Protein AF-A0A2E2NDR2-F1 (afdb_monomer_lite)

Foldseek 3Di:
DPPDPVVVVVLLVVVLVVQLVVLVVQLVVLVVVLVVVVVVQVVPPHDDPVVVVVSVVVNVVSVVVSVCCNVCVVVVSPVLPPPPPQQAQPVPRHRPPPDPAQADPPPRHGNDCVSSVNPDPPDDPVVVVVVVVNVVSLVVQLVVLLVVLVVLLVVLVVLLVCLVVQCVVDVPPDPPPPPCNVVSVVSNVVSVVSNVVSCCSNPVSNVVSCVSDPDPPDDPPPPPPPPPPPDPPDDPPDDD

Secondary structure (DSSP, 8-state):
-PPPHHHHHHHHHHHHHHHHHHHHHHHHHHHHHHHHHHHHHHHTT---HHHHHHHHHHHHHHHHHHHHHHHHHHHHHHHHS----PPBPTTT--B-TT-SSSB-TTT--B--TTTTT---TT--TTHHHHHHHHHHHHHHHHHHHHHHHHHHHHHHHHHHHHHHHHHHHHHHH-TT-TTSHHHHHHHHHHHHHHHHHHHHHHHHHHHHHHHHS---PPPP---PPPP----PPPP-----

pLDDT: mean 70.3, std 8.57, range [46.62, 95.0]

Structure (mmCIF, N/CA/C/O backbone):
data_AF-A0A2E2NDR2-F1
#
_entry.id   AF-A0A2E2NDR2-F1
#
loop_
_atom_site.group_PDB
_atom_site.id
_atom_site.type_symbol
_atom_site.label_atom_id
_atom_site.label_alt_id
_atom_site.label_comp_id
_atom_site.label_asym_id
_atom_site.label_entity_id
_atom_site.label_seq_id
_atom_site.pdbx_PDB_ins_code
_atom_site.Cartn_x
_atom_site.Cartn_y
_atom_site.Cartn_z
_atom_site.occupancy
_atom_site.B_iso_or_equiv
_atom_site.auth_seq_id
_atom_site.auth_comp_id
_atom_site.auth_asym_id
_atom_site.auth_atom_id
_atom_site.pdbx_PDB_model_num
ATOM 1 N N . MET A 1 1 ? -23.906 1.702 18.045 1.00 50.25 1 MET A N 1
ATOM 2 C CA . MET A 1 1 ? -23.936 0.465 17.235 1.00 50.25 1 MET A CA 1
ATOM 3 C C . MET A 1 1 ? -22.501 0.000 17.043 1.00 50.25 1 MET A C 1
ATOM 5 O O . MET A 1 1 ? -21.729 0.698 16.393 1.00 50.25 1 MET A O 1
ATOM 9 N N . ILE A 1 2 ? -22.102 -1.081 17.712 1.00 50.28 2 ILE A N 1
ATOM 10 C CA . ILE A 1 2 ? -20.739 -1.616 17.608 1.00 50.28 2 ILE A CA 1
ATOM 11 C C . ILE A 1 2 ? -20.662 -2.360 16.266 1.00 50.28 2 ILE A C 1
ATOM 13 O O . ILE A 1 2 ? -21.529 -3.195 16.013 1.00 50.28 2 ILE A O 1
ATOM 17 N N . PRO A 1 3 ? -19.706 -2.040 15.374 1.00 54.91 3 PRO A N 1
ATOM 18 C CA . PRO A 1 3 ? -19.579 -2.744 14.104 1.00 54.91 3 PRO A CA 1
ATOM 19 C C . PRO A 1 3 ? -19.344 -4.234 14.359 1.00 54.91 3 PRO A C 1
ATOM 21 O O . PRO A 1 3 ? -18.525 -4.597 15.208 1.00 54.91 3 PRO A O 1
ATOM 24 N N . ASN A 1 4 ? -20.081 -5.067 13.626 1.00 75.69 4 ASN A N 1
ATOM 25 C CA . ASN A 1 4 ? -20.061 -6.514 13.776 1.00 75.69 4 ASN A CA 1
ATOM 26 C C . ASN A 1 4 ? -18.644 -7.056 13.496 1.00 75.69 4 ASN A C 1
ATOM 28 O O . ASN A 1 4 ? -17.932 -6.531 12.632 1.00 75.69 4 ASN A O 1
ATOM 32 N N . ALA A 1 5 ? -18.202 -8.083 14.226 1.00 68.31 5 ALA A N 1
ATOM 33 C CA . ALA A 1 5 ? -16.840 -8.617 14.092 1.00 68.31 5 ALA A CA 1
ATOM 34 C C . ALA A 1 5 ? -16.562 -9.128 12.663 1.00 68.31 5 ALA A C 1
ATOM 36 O O . ALA A 1 5 ? -15.476 -8.918 12.116 1.00 68.31 5 ALA A O 1
ATOM 37 N N . SER A 1 6 ? -17.587 -9.693 12.019 1.00 73.88 6 SER A N 1
ATOM 38 C CA . SER A 1 6 ? -17.565 -10.136 10.622 1.00 73.88 6 SER A CA 1
ATOM 39 C C . SER A 1 6 ? -17.316 -8.993 9.630 1.00 73.88 6 SER A C 1
ATOM 41 O O . SER A 1 6 ? -16.531 -9.153 8.695 1.00 73.88 6 SER A O 1
ATOM 43 N N . ASP A 1 7 ? -17.893 -7.809 9.856 1.00 71.94 7 ASP A N 1
ATOM 44 C CA . ASP A 1 7 ? -17.669 -6.633 9.007 1.00 71.94 7 ASP A CA 1
ATOM 45 C C . ASP A 1 7 ? -16.234 -6.113 9.117 1.00 71.94 7 ASP A C 1
ATOM 47 O O . ASP A 1 7 ? -15.637 -5.693 8.123 1.00 71.94 7 ASP A O 1
ATOM 51 N N . LEU A 1 8 ? -15.652 -6.149 10.319 1.00 71.62 8 LEU A N 1
ATOM 52 C CA . LEU A 1 8 ? -14.258 -5.760 10.537 1.00 71.62 8 LEU A CA 1
ATOM 53 C C . LEU A 1 8 ? -13.290 -6.743 9.869 1.00 71.62 8 LEU A C 1
ATOM 55 O O . LEU A 1 8 ? -12.351 -6.305 9.198 1.00 71.62 8 LEU A O 1
ATOM 59 N N . ALA A 1 9 ? -13.542 -8.050 9.990 1.00 71.62 9 ALA A N 1
ATOM 60 C CA . ALA A 1 9 ? -12.760 -9.083 9.313 1.00 71.62 9 ALA A CA 1
ATOM 61 C C . ALA A 1 9 ? -12.831 -8.925 7.785 1.00 71.62 9 ALA A C 1
ATOM 63 O O . ALA A 1 9 ? -11.794 -8.877 7.118 1.00 71.62 9 ALA A O 1
ATOM 64 N N . ARG A 1 10 ? -14.038 -8.718 7.240 1.00 75.69 10 ARG A N 1
ATOM 65 C CA . ARG A 1 10 ? -14.254 -8.489 5.805 1.00 75.69 10 ARG A CA 1
ATOM 66 C C . ARG A 1 10 ? -13.505 -7.255 5.308 1.00 75.69 10 ARG A C 1
ATOM 68 O O . ARG A 1 10 ? -12.829 -7.319 4.286 1.00 75.69 10 ARG A O 1
ATOM 75 N N . ARG A 1 11 ? -13.555 -6.142 6.047 1.00 74.44 11 ARG A N 1
ATOM 76 C CA . ARG A 1 11 ? -12.825 -4.906 5.700 1.00 74.44 11 ARG A CA 1
ATOM 77 C C . ARG A 1 11 ? -11.316 -5.100 5.720 1.00 74.44 11 ARG A C 1
ATOM 79 O O . ARG A 1 11 ? -10.640 -4.651 4.798 1.00 74.44 11 ARG A O 1
ATOM 86 N N . ARG A 1 12 ? -10.786 -5.791 6.732 1.00 75.00 12 ARG A N 1
ATOM 87 C CA . ARG A 1 12 ? -9.356 -6.120 6.808 1.00 75.00 12 ARG A CA 1
ATOM 88 C C . ARG A 1 12 ? -8.922 -6.925 5.588 1.00 75.00 12 ARG A C 1
ATOM 90 O O . ARG A 1 12 ? -7.893 -6.619 4.993 1.00 75.00 12 ARG A O 1
ATOM 97 N N . GLN A 1 13 ? -9.722 -7.911 5.201 1.00 75.25 13 GLN A N 1
ATOM 98 C CA . GLN A 1 13 ? -9.438 -8.750 4.047 1.00 75.25 13 GLN A CA 1
ATOM 99 C C . GLN A 1 13 ? -9.488 -7.948 2.743 1.00 75.25 13 GLN A C 1
ATOM 101 O O . GLN A 1 13 ? -8.552 -8.039 1.960 1.00 75.25 13 GLN A O 1
ATOM 106 N N . VAL A 1 14 ? -10.487 -7.078 2.553 1.00 74.56 14 VAL A N 1
ATOM 107 C CA . VAL A 1 14 ? -10.556 -6.169 1.392 1.00 74.56 14 VAL A CA 1
ATOM 108 C C . VAL A 1 14 ? -9.323 -5.268 1.313 1.00 74.56 14 VAL A C 1
ATOM 110 O O . VAL A 1 14 ? -8.720 -5.169 0.249 1.00 74.56 14 VAL A O 1
ATOM 113 N N . ILE A 1 15 ? -8.902 -4.657 2.425 1.00 74.56 15 ILE A N 1
ATOM 114 C CA . ILE A 1 15 ? -7.713 -3.790 2.455 1.00 74.56 15 ILE A CA 1
ATOM 115 C C . ILE A 1 15 ? -6.462 -4.580 2.058 1.00 74.56 15 ILE A C 1
ATOM 117 O O . ILE A 1 15 ? -5.716 -4.137 1.188 1.00 74.56 15 ILE A O 1
ATOM 121 N N . ILE A 1 16 ? -6.249 -5.765 2.640 1.00 73.75 16 ILE A N 1
ATOM 122 C CA . ILE A 1 16 ? -5.106 -6.626 2.301 1.00 73.75 16 ILE A CA 1
ATOM 123 C C . ILE A 1 16 ? -5.127 -6.995 0.814 1.00 73.75 16 ILE A C 1
ATOM 125 O O . ILE A 1 16 ? -4.093 -6.920 0.154 1.00 73.75 16 ILE A O 1
ATOM 129 N N . THR A 1 17 ? -6.289 -7.358 0.270 1.00 70.75 17 THR A N 1
ATOM 130 C CA . THR A 1 17 ? -6.431 -7.720 -1.146 1.00 70.75 17 THR A CA 1
ATOM 131 C C . THR A 1 17 ? -6.141 -6.537 -2.066 1.00 70.75 17 THR A C 1
ATOM 133 O O . THR A 1 17 ? -5.411 -6.696 -3.040 1.00 70.75 17 THR A O 1
ATOM 136 N N . VAL A 1 18 ? -6.637 -5.338 -1.741 1.00 74.19 18 VAL A N 1
ATOM 137 C CA . VAL A 1 18 ? -6.351 -4.112 -2.506 1.00 74.19 18 VAL A CA 1
ATOM 138 C C . VAL A 1 18 ? -4.857 -3.803 -2.490 1.00 74.19 18 VAL A C 1
ATOM 140 O O . VAL A 1 18 ? -4.274 -3.558 -3.541 1.00 74.19 18 VAL A O 1
ATOM 143 N N . PHE A 1 19 ? -4.207 -3.884 -1.329 1.00 72.44 19 PHE A N 1
ATOM 144 C CA . PHE A 1 19 ? -2.762 -3.682 -1.246 1.00 72.44 19 PHE A CA 1
ATOM 145 C C . PHE A 1 19 ? -1.971 -4.733 -2.029 1.00 72.44 19 PHE A C 1
ATOM 147 O O . PHE A 1 19 ? -1.000 -4.381 -2.693 1.00 72.44 19 PHE A O 1
ATOM 154 N N . ARG A 1 20 ? -2.389 -6.004 -2.005 1.00 71.75 20 ARG A N 1
ATOM 155 C CA . ARG A 1 20 ? -1.774 -7.057 -2.827 1.00 71.75 20 ARG A CA 1
ATOM 156 C C . ARG A 1 20 ? -1.921 -6.765 -4.316 1.00 71.75 20 ARG A C 1
ATOM 158 O O . ARG A 1 20 ? -0.940 -6.879 -5.035 1.00 71.75 20 ARG A O 1
ATOM 165 N N . MET A 1 21 ? -3.098 -6.337 -4.770 1.00 69.81 21 MET A N 1
ATOM 166 C CA . MET A 1 21 ? -3.324 -5.953 -6.171 1.00 69.81 21 MET A CA 1
ATOM 167 C C . MET A 1 21 ? -2.429 -4.778 -6.583 1.00 69.81 21 MET A C 1
ATOM 169 O O . MET A 1 21 ? -1.782 -4.835 -7.625 1.00 69.81 21 MET A O 1
ATOM 173 N N . ILE A 1 22 ? -2.326 -3.754 -5.728 1.00 70.25 22 ILE A N 1
ATOM 174 C CA . ILE A 1 22 ? -1.440 -2.602 -5.948 1.00 70.25 22 ILE A CA 1
ATOM 175 C C . ILE A 1 22 ? 0.034 -3.025 -5.961 1.00 70.25 22 ILE A C 1
ATOM 177 O O . ILE A 1 22 ? 0.804 -2.466 -6.729 1.00 70.25 22 ILE A O 1
ATOM 181 N N . ALA A 1 23 ? 0.438 -4.008 -5.154 1.00 68.06 23 ALA A N 1
ATOM 182 C CA . ALA A 1 23 ? 1.805 -4.527 -5.151 1.00 68.06 23 ALA A CA 1
ATOM 183 C C . ALA A 1 23 ? 2.115 -5.385 -6.391 1.00 68.06 23 ALA A C 1
ATOM 185 O O . ALA A 1 23 ? 3.226 -5.333 -6.908 1.00 68.06 23 ALA A O 1
ATOM 186 N N . VAL A 1 24 ? 1.147 -6.173 -6.872 1.00 70.50 24 VAL A N 1
ATOM 187 C CA . VAL A 1 24 ? 1.310 -7.088 -8.016 1.00 70.50 24 VAL A CA 1
ATOM 188 C C . VAL A 1 24 ? 1.334 -6.336 -9.348 1.00 70.50 24 VAL A C 1
ATOM 190 O O . VAL A 1 24 ? 2.081 -6.717 -10.248 1.00 70.50 24 VAL A O 1
ATOM 193 N N . ALA A 1 25 ? 0.561 -5.255 -9.487 1.00 71.50 25 ALA A N 1
ATOM 194 C CA . ALA A 1 25 ? 0.481 -4.497 -10.737 1.00 71.50 25 ALA A CA 1
ATOM 195 C C . ALA A 1 25 ? 1.850 -3.977 -11.249 1.00 71.50 25 ALA A C 1
ATOM 197 O O . ALA A 1 25 ? 2.143 -4.197 -12.423 1.00 71.50 25 ALA A O 1
ATOM 198 N N . PRO A 1 26 ? 2.731 -3.381 -10.417 1.00 66.94 26 PRO A N 1
ATOM 199 C CA . PRO A 1 26 ? 4.085 -2.999 -10.816 1.00 66.94 26 PRO A CA 1
ATOM 200 C C . PRO A 1 26 ? 4.937 -4.166 -11.317 1.00 66.94 26 PRO A C 1
ATOM 202 O O . PRO A 1 26 ? 5.704 -3.988 -12.253 1.00 66.94 26 PRO A O 1
ATOM 205 N N . VAL A 1 27 ? 4.801 -5.356 -10.726 1.00 69.75 27 VAL A N 1
ATOM 206 C CA . VAL A 1 27 ? 5.575 -6.545 -11.125 1.00 69.75 27 VAL A CA 1
ATOM 207 C C . VAL A 1 27 ? 5.110 -7.065 -12.467 1.00 69.75 27 VAL A C 1
ATOM 209 O O . VAL A 1 27 ? 5.936 -7.353 -13.322 1.00 69.75 27 VAL A O 1
ATOM 212 N N . LEU A 1 28 ? 3.794 -7.172 -12.667 1.00 70.62 28 LEU A N 1
ATOM 213 C CA . LEU A 1 28 ? 3.239 -7.579 -13.956 1.00 70.62 28 LEU A CA 1
ATOM 214 C C . LEU A 1 28 ? 3.628 -6.583 -15.046 1.00 70.62 28 LEU A C 1
ATOM 216 O O . LEU A 1 28 ? 4.031 -6.995 -16.130 1.00 70.62 28 LEU A O 1
ATOM 220 N N . LEU A 1 29 ? 3.575 -5.285 -14.736 1.00 72.38 29 LEU A N 1
ATOM 221 C CA . LEU A 1 29 ? 4.039 -4.240 -15.639 1.00 72.38 29 LEU A CA 1
ATOM 222 C C . LEU A 1 29 ? 5.533 -4.404 -15.946 1.00 72.38 29 LEU A C 1
ATOM 224 O O . LEU A 1 29 ? 5.926 -4.346 -17.105 1.00 72.38 29 LEU A O 1
ATOM 228 N N . MET A 1 30 ? 6.361 -4.663 -14.935 1.00 70.31 30 MET A N 1
ATOM 229 C CA . MET A 1 30 ? 7.796 -4.858 -15.115 1.00 70.31 30 MET A CA 1
ATOM 230 C C . MET A 1 30 ? 8.124 -6.104 -15.948 1.00 70.31 30 MET A C 1
ATOM 232 O O . MET A 1 30 ? 8.945 -6.033 -16.857 1.00 70.31 30 MET A O 1
ATOM 236 N N . LEU A 1 31 ? 7.447 -7.226 -15.700 1.00 69.38 31 LEU A N 1
ATOM 237 C CA . LEU A 1 31 ? 7.592 -8.451 -16.490 1.00 69.38 31 LEU A CA 1
ATOM 238 C C . LEU A 1 31 ? 7.171 -8.233 -17.946 1.00 69.38 31 LEU A C 1
ATOM 240 O O . LEU A 1 31 ? 7.867 -8.675 -18.858 1.00 69.38 31 LEU A O 1
ATOM 244 N N . PHE A 1 32 ? 6.062 -7.525 -18.166 1.00 73.12 32 PHE A N 1
ATOM 245 C CA . PHE A 1 32 ? 5.589 -7.174 -19.503 1.00 73.12 32 PHE A CA 1
ATOM 246 C C . PHE A 1 32 ? 6.613 -6.321 -20.261 1.00 73.12 32 PHE A C 1
ATOM 248 O O . PHE A 1 32 ? 6.909 -6.585 -21.425 1.00 73.12 32 PHE A O 1
ATOM 255 N N . ILE A 1 33 ? 7.204 -5.338 -19.584 1.00 68.12 33 ILE A N 1
ATOM 256 C CA . ILE A 1 33 ? 8.254 -4.477 -20.136 1.00 68.12 33 ILE A CA 1
ATOM 257 C C . ILE A 1 33 ? 9.480 -5.284 -20.532 1.00 68.12 33 ILE A C 1
ATOM 259 O O . ILE A 1 33 ? 9.996 -5.129 -21.634 1.00 68.12 33 ILE A O 1
ATOM 263 N N . THR A 1 34 ? 9.923 -6.176 -19.658 1.00 72.12 34 THR A N 1
ATOM 264 C CA . THR A 1 34 ? 11.072 -7.038 -19.924 1.00 72.12 34 THR A CA 1
ATOM 265 C C . THR A 1 34 ? 10.817 -7.944 -21.115 1.00 72.12 34 THR A C 1
ATOM 267 O O . THR A 1 34 ? 11.676 -8.054 -21.982 1.00 72.12 34 THR A O 1
ATOM 270 N N . ALA A 1 35 ? 9.620 -8.525 -21.218 1.00 68.56 35 ALA A N 1
ATOM 271 C CA . ALA A 1 35 ? 9.231 -9.322 -22.376 1.00 68.56 35 ALA A CA 1
ATOM 272 C C . ALA A 1 35 ? 9.234 -8.496 -23.676 1.00 68.56 35 ALA A C 1
ATOM 274 O O . ALA A 1 35 ? 9.721 -8.973 -24.699 1.00 68.56 35 ALA A O 1
ATOM 275 N N . MET A 1 36 ? 8.751 -7.249 -23.632 1.00 72.69 36 MET A N 1
ATOM 276 C CA . MET A 1 36 ? 8.786 -6.314 -24.765 1.00 72.69 36 MET A CA 1
ATOM 277 C C . MET A 1 36 ? 10.216 -5.971 -25.196 1.00 72.69 36 MET A C 1
ATOM 279 O O . MET A 1 36 ? 10.517 -6.049 -26.386 1.00 72.69 36 MET A O 1
ATOM 283 N N . ILE A 1 37 ? 11.098 -5.638 -24.245 1.00 70.38 37 ILE A N 1
ATOM 284 C CA . ILE A 1 37 ? 12.510 -5.336 -24.527 1.00 70.38 37 ILE A CA 1
ATOM 285 C C . ILE A 1 37 ? 13.162 -6.553 -25.176 1.00 70.38 37 ILE A C 1
ATOM 287 O O . ILE A 1 37 ? 13.672 -6.442 -26.284 1.00 70.38 37 ILE A O 1
ATOM 291 N N . VAL A 1 38 ? 13.057 -7.728 -24.549 1.00 68.31 38 VAL A N 1
ATOM 292 C CA . VAL A 1 38 ? 13.625 -8.977 -25.079 1.00 68.31 38 VAL A CA 1
ATOM 293 C C . VAL A 1 38 ? 13.088 -9.285 -26.479 1.00 68.31 38 VAL A C 1
ATOM 295 O O . VAL A 1 38 ? 13.862 -9.640 -27.366 1.00 68.31 38 VAL A O 1
ATOM 298 N N . GLY A 1 39 ? 11.784 -9.104 -26.708 1.00 68.69 39 GLY A N 1
ATOM 299 C CA . GLY A 1 39 ? 11.161 -9.301 -28.016 1.00 68.69 39 GLY A CA 1
ATOM 300 C C . GLY A 1 39 ? 11.732 -8.383 -29.099 1.00 68.69 39 GLY A C 1
ATOM 301 O O . GLY A 1 39 ? 12.048 -8.854 -30.192 1.00 68.69 39 GLY A O 1
ATOM 302 N N . GLN A 1 40 ? 11.926 -7.096 -28.800 1.00 69.00 40 GLN A N 1
ATOM 303 C CA . GLN A 1 40 ? 12.542 -6.157 -29.744 1.00 69.00 40 GLN A CA 1
ATOM 304 C C . GLN A 1 40 ? 14.018 -6.467 -30.000 1.00 69.00 40 GLN A C 1
ATOM 306 O O . GLN A 1 40 ? 14.460 -6.452 -31.148 1.00 69.00 40 GLN A O 1
ATOM 311 N N . SER A 1 41 ? 14.772 -6.820 -28.962 1.00 67.12 41 SER A N 1
ATOM 312 C CA . SER A 1 41 ? 16.187 -7.187 -29.077 1.00 67.12 41 SER A CA 1
ATOM 313 C C . SER A 1 41 ? 16.410 -8.397 -29.980 1.00 67.12 41 SER A C 1
ATOM 315 O O . SER A 1 41 ? 17.388 -8.443 -30.726 1.00 67.12 41 SER A O 1
ATOM 317 N N . LEU A 1 42 ? 15.494 -9.369 -29.932 1.00 68.56 42 LEU A N 1
ATOM 318 C CA . LEU A 1 42 ? 15.520 -10.540 -30.808 1.00 68.56 42 LEU A CA 1
ATOM 319 C C . LEU A 1 42 ? 15.234 -10.171 -32.270 1.00 68.56 42 LEU A C 1
ATOM 321 O O . LEU A 1 42 ? 15.828 -10.762 -33.166 1.00 68.56 42 LEU A O 1
ATOM 325 N N . GLN A 1 43 ? 14.374 -9.180 -32.524 1.00 72.19 43 GLN A N 1
ATOM 326 C CA . GLN A 1 43 ? 14.075 -8.721 -33.885 1.00 72.19 43 GLN A CA 1
ATOM 327 C C . GLN A 1 43 ? 15.234 -7.944 -34.532 1.00 72.19 43 GLN A C 1
ATOM 329 O O . GLN A 1 43 ? 15.350 -7.950 -35.754 1.00 72.19 43 GLN A O 1
ATOM 334 N N . TRP A 1 44 ? 16.075 -7.262 -33.746 1.00 72.38 44 TRP A N 1
ATOM 335 C CA . TRP A 1 44 ? 17.067 -6.297 -34.257 1.00 72.38 44 TRP A CA 1
ATOM 336 C C . TRP A 1 44 ? 18.491 -6.862 -34.399 1.00 72.38 44 TRP A C 1
ATOM 338 O O . TRP A 1 44 ? 19.432 -6.110 -34.629 1.00 72.38 44 TRP A O 1
ATOM 348 N N . GLY A 1 45 ? 18.664 -8.184 -34.306 1.00 73.88 45 GLY A N 1
ATOM 349 C CA . GLY A 1 45 ? 19.969 -8.826 -34.516 1.00 73.88 45 GLY A CA 1
ATOM 350 C C . GLY A 1 45 ? 20.843 -8.940 -33.263 1.00 73.88 45 GLY A C 1
ATOM 351 O O . GLY A 1 45 ? 22.039 -9.191 -33.384 1.00 73.88 45 GLY A O 1
ATOM 352 N N . GLY A 1 46 ? 20.247 -8.830 -32.072 1.00 65.12 46 GLY A N 1
ATOM 353 C CA . GLY A 1 46 ? 20.909 -9.091 -30.794 1.00 65.12 46 GLY A CA 1
ATOM 354 C C . GLY A 1 46 ? 21.258 -7.824 -30.014 1.00 65.12 46 GLY A C 1
ATOM 355 O O . GLY A 1 46 ? 21.719 -6.831 -30.565 1.00 65.12 46 GLY A O 1
ATOM 356 N N . MET A 1 47 ? 21.031 -7.878 -28.700 1.00 68.75 47 MET A N 1
ATOM 357 C CA . MET A 1 47 ? 21.503 -6.865 -27.756 1.00 68.75 47 MET A CA 1
ATOM 358 C C . MET A 1 47 ? 22.963 -7.113 -27.390 1.00 68.75 47 MET A C 1
ATOM 360 O O . MET A 1 47 ? 23.391 -8.251 -27.186 1.00 68.75 47 MET A O 1
ATOM 364 N N . ASP A 1 48 ? 23.689 -6.022 -27.214 1.00 79.56 48 ASP A N 1
ATOM 365 C CA . ASP A 1 48 ? 24.966 -5.978 -26.532 1.00 79.56 48 ASP A CA 1
ATOM 366 C C . ASP A 1 48 ? 24.849 -6.468 -25.076 1.00 79.56 48 ASP A C 1
ATOM 368 O O . ASP A 1 48 ? 23.815 -6.375 -24.408 1.00 79.56 48 ASP A O 1
ATOM 372 N N . LYS A 1 49 ? 25.941 -7.053 -24.573 1.00 71.50 49 LYS A N 1
ATOM 373 C CA . LYS A 1 49 ? 25.993 -7.683 -23.244 1.00 71.50 49 LYS A CA 1
ATOM 374 C C . LYS A 1 49 ? 25.661 -6.695 -22.118 1.00 71.50 49 LYS A C 1
ATOM 376 O O . LYS A 1 49 ? 25.100 -7.096 -21.101 1.00 71.50 49 LYS A O 1
ATOM 381 N N . GLU A 1 50 ? 25.985 -5.419 -22.304 1.00 65.69 50 GLU A N 1
ATOM 382 C CA . GLU A 1 50 ? 25.728 -4.362 -21.324 1.00 65.69 50 GLU A CA 1
ATOM 383 C C . GLU A 1 50 ? 24.231 -4.060 -21.173 1.00 65.69 50 GLU A C 1
ATOM 385 O O . GLU A 1 50 ? 23.742 -3.955 -20.045 1.00 65.69 50 GLU A O 1
ATOM 390 N N . ALA A 1 51 ? 23.471 -4.042 -22.274 1.00 68.00 51 ALA A N 1
ATOM 391 C CA . ALA A 1 51 ? 22.020 -3.868 -22.232 1.00 68.00 51 ALA A CA 1
ATOM 392 C C . ALA A 1 51 ? 21.323 -5.014 -21.476 1.00 68.00 51 ALA A C 1
ATOM 394 O O . ALA A 1 51 ? 20.437 -4.772 -20.652 1.00 68.00 51 ALA A O 1
ATOM 395 N N . TRP A 1 52 ? 21.775 -6.259 -21.667 1.00 68.19 52 TRP A N 1
ATOM 396 C CA . TRP A 1 52 ? 21.268 -7.412 -20.912 1.00 68.19 52 TRP A CA 1
ATOM 397 C C . TRP A 1 52 ? 21.512 -7.299 -19.405 1.00 68.19 52 TRP A C 1
ATOM 399 O O . TRP A 1 52 ? 20.631 -7.636 -18.610 1.00 68.19 52 TRP A O 1
ATOM 409 N N . ILE A 1 53 ? 22.684 -6.802 -19.004 1.00 67.25 53 ILE A N 1
ATOM 410 C CA . ILE A 1 53 ? 23.004 -6.569 -17.591 1.00 67.25 53 ILE A CA 1
ATOM 411 C C . ILE A 1 53 ? 22.081 -5.489 -17.018 1.00 67.25 53 ILE A C 1
ATOM 413 O O . ILE A 1 53 ? 21.513 -5.690 -15.946 1.00 67.25 53 ILE A O 1
ATOM 417 N N . GLY A 1 54 ? 21.859 -4.391 -17.747 1.00 66.88 54 GLY A N 1
ATOM 418 C CA . GLY A 1 54 ? 20.934 -3.330 -17.339 1.00 66.88 54 GLY A CA 1
ATOM 419 C C . GLY A 1 54 ? 19.510 -3.845 -17.113 1.00 66.88 54 GLY A C 1
ATOM 420 O O . GLY A 1 54 ? 18.925 -3.614 -16.052 1.00 66.88 54 GLY A O 1
ATOM 421 N N . VAL A 1 55 ? 18.976 -4.624 -18.059 1.00 69.75 55 VAL A N 1
ATOM 422 C CA . VAL A 1 55 ? 17.649 -5.255 -17.939 1.00 69.75 55 VAL A CA 1
ATOM 423 C C . VAL A 1 55 ? 17.595 -6.198 -16.735 1.00 69.75 55 VAL A C 1
ATOM 425 O O . VAL A 1 55 ? 16.629 -6.167 -15.969 1.00 69.75 55 VAL A O 1
ATOM 428 N N . GLY A 1 56 ? 18.630 -7.015 -16.529 1.00 65.62 56 GLY A N 1
ATOM 429 C CA . GLY A 1 56 ? 18.718 -7.931 -15.392 1.00 65.62 56 GLY A CA 1
ATOM 430 C C . GLY A 1 56 ? 18.719 -7.209 -14.043 1.00 65.62 56 GLY A C 1
ATOM 431 O O . GLY A 1 56 ? 17.960 -7.584 -13.149 1.00 65.62 56 GLY A O 1
ATOM 432 N N . VAL A 1 57 ? 19.511 -6.142 -13.905 1.00 68.25 57 VAL A N 1
ATOM 433 C CA . VAL A 1 57 ? 19.601 -5.345 -12.670 1.00 68.25 57 VAL A CA 1
ATOM 434 C C . VAL A 1 57 ? 18.276 -4.656 -12.365 1.00 68.25 57 VAL A C 1
ATOM 436 O O . VAL A 1 57 ? 17.795 -4.732 -11.233 1.00 68.25 57 VAL A O 1
ATOM 439 N N . VAL A 1 58 ? 17.651 -4.033 -13.369 1.00 71.94 58 VAL A N 1
ATOM 440 C CA . VAL A 1 58 ? 16.358 -3.357 -13.207 1.00 71.94 58 VAL A CA 1
ATOM 441 C C . VAL A 1 58 ? 15.303 -4.359 -12.735 1.00 71.94 58 VAL A C 1
ATOM 443 O O . VAL A 1 58 ? 14.684 -4.134 -11.695 1.00 71.94 58 VAL A O 1
ATOM 446 N N . ASN A 1 59 ? 15.163 -5.507 -13.407 1.00 68.25 59 ASN A N 1
ATOM 447 C CA . ASN A 1 59 ? 14.227 -6.560 -12.990 1.00 68.25 59 ASN A CA 1
ATOM 448 C C . ASN A 1 59 ? 14.525 -7.115 -11.600 1.00 68.25 59 ASN A C 1
ATOM 450 O O . ASN A 1 59 ? 13.607 -7.283 -10.799 1.00 68.25 59 ASN A O 1
ATOM 454 N N . GLY A 1 60 ? 15.797 -7.388 -11.305 1.00 65.94 60 GLY A N 1
ATOM 455 C CA . GLY A 1 60 ? 16.226 -7.904 -10.009 1.00 65.94 60 GLY A CA 1
ATOM 456 C C . GLY A 1 60 ? 15.836 -6.965 -8.872 1.00 65.94 60 GLY A C 1
ATOM 457 O O . GLY A 1 60 ? 15.243 -7.401 -7.884 1.00 65.94 60 GLY A O 1
ATOM 458 N N . LEU A 1 61 ? 16.076 -5.662 -9.034 1.00 70.06 61 LEU A N 1
ATOM 459 C CA . LEU A 1 61 ? 15.683 -4.651 -8.052 1.00 70.06 61 LEU A CA 1
ATOM 460 C C . LEU A 1 61 ? 14.161 -4.572 -7.884 1.00 70.06 61 LEU A C 1
ATOM 462 O O . LEU A 1 61 ? 13.680 -4.540 -6.751 1.00 70.06 61 LEU A O 1
ATOM 466 N N . GLY A 1 62 ? 13.394 -4.600 -8.978 1.00 71.44 62 GLY A N 1
ATOM 467 C CA . GLY A 1 62 ? 11.932 -4.561 -8.902 1.00 71.44 62 GLY A CA 1
ATOM 468 C C . GLY A 1 62 ? 11.317 -5.802 -8.251 1.00 71.44 62 GLY A C 1
ATOM 469 O O . GLY A 1 62 ? 10.443 -5.672 -7.393 1.00 71.44 62 GLY A O 1
ATOM 470 N N . LEU A 1 63 ? 11.819 -7.000 -8.568 1.00 69.50 63 LEU A N 1
ATOM 471 C CA . LEU A 1 63 ? 11.422 -8.258 -7.918 1.00 69.50 63 LEU A CA 1
ATOM 472 C C . LEU A 1 63 ? 11.771 -8.271 -6.430 1.00 69.50 63 LEU A C 1
ATOM 474 O O . LEU A 1 63 ? 10.968 -8.724 -5.609 1.00 69.50 63 LEU A O 1
ATOM 478 N N . THR A 1 64 ? 12.943 -7.751 -6.066 1.00 68.38 64 THR A N 1
ATOM 479 C CA . THR A 1 64 ? 13.376 -7.671 -4.665 1.00 68.38 64 THR A CA 1
ATOM 480 C C . THR A 1 64 ? 12.489 -6.703 -3.884 1.00 68.38 64 THR A C 1
ATOM 482 O O . THR A 1 64 ? 11.964 -7.061 -2.830 1.00 68.38 64 THR A O 1
ATOM 485 N N . ALA A 1 65 ? 12.240 -5.508 -4.429 1.00 72.38 65 ALA A N 1
ATOM 486 C CA . ALA A 1 65 ? 11.344 -4.522 -3.830 1.00 72.38 65 ALA A CA 1
ATOM 487 C C . ALA A 1 65 ? 9.916 -5.065 -3.679 1.00 72.38 65 ALA A C 1
ATOM 489 O O . ALA A 1 65 ? 9.307 -4.901 -2.622 1.00 72.38 65 ALA A O 1
ATOM 490 N N . PHE A 1 66 ? 9.397 -5.767 -4.691 1.00 71.12 66 PHE A N 1
ATOM 491 C CA . PHE A 1 66 ? 8.098 -6.428 -4.607 1.00 71.12 66 PHE A CA 1
ATOM 492 C C . PHE A 1 66 ? 8.059 -7.505 -3.530 1.00 71.12 66 PHE A C 1
ATOM 494 O O . PHE A 1 66 ? 7.112 -7.542 -2.751 1.00 71.12 66 PHE A O 1
ATOM 501 N N . SER A 1 67 ? 9.080 -8.359 -3.462 1.00 69.62 67 SER A N 1
ATOM 502 C CA . SER A 1 67 ? 9.151 -9.433 -2.469 1.00 69.62 67 SER A CA 1
ATOM 503 C C . SER A 1 67 ? 9.147 -8.856 -1.056 1.00 69.62 67 SER A C 1
ATOM 505 O O . SER A 1 67 ? 8.358 -9.288 -0.217 1.00 69.62 67 SER A O 1
ATOM 507 N N . ILE A 1 68 ? 9.942 -7.810 -0.812 1.00 72.06 68 ILE A N 1
ATOM 508 C CA . ILE A 1 68 ? 9.932 -7.080 0.460 1.00 72.06 68 ILE A CA 1
ATOM 509 C C . ILE A 1 68 ? 8.532 -6.516 0.722 1.00 72.06 68 ILE A C 1
ATOM 511 O O . ILE A 1 68 ? 7.954 -6.767 1.777 1.00 72.06 68 ILE A O 1
ATOM 515 N N . LEU A 1 69 ? 7.934 -5.807 -0.237 1.00 71.31 69 LEU A N 1
ATOM 516 C CA . LEU A 1 69 ? 6.614 -5.217 -0.035 1.00 71.31 69 LEU A CA 1
ATOM 517 C C . LEU A 1 69 ? 5.560 -6.290 0.270 1.00 71.31 69 LEU A C 1
ATOM 519 O O . LEU A 1 69 ? 4.792 -6.121 1.207 1.00 71.31 69 LEU A O 1
ATOM 523 N N . PHE A 1 70 ? 5.552 -7.405 -0.463 1.00 73.88 70 PHE A N 1
ATOM 524 C CA . PHE A 1 70 ? 4.584 -8.495 -0.344 1.00 73.88 70 PHE A CA 1
ATOM 525 C C . PHE A 1 70 ? 4.699 -9.249 0.988 1.00 73.88 70 PHE A C 1
ATOM 527 O O . PHE A 1 70 ? 3.678 -9.503 1.633 1.00 73.88 70 PHE A O 1
ATOM 534 N N . PHE A 1 71 ? 5.921 -9.571 1.428 1.00 72.06 71 PHE A N 1
ATOM 535 C CA . PHE A 1 71 ? 6.160 -10.288 2.685 1.00 72.06 71 PHE A CA 1
ATOM 536 C C . PHE A 1 71 ? 6.012 -9.402 3.921 1.00 72.06 71 PHE A C 1
ATOM 538 O O . PHE A 1 71 ? 5.520 -9.872 4.947 1.00 72.06 71 PHE A O 1
ATOM 545 N N . PHE A 1 72 ? 6.391 -8.124 3.840 1.00 73.56 72 PHE A N 1
ATOM 546 C CA . PHE A 1 72 ? 6.301 -7.208 4.978 1.00 73.56 72 PHE A CA 1
ATOM 547 C C . PHE A 1 72 ? 4.948 -6.495 5.069 1.00 73.56 72 PHE A C 1
ATOM 549 O O . PHE A 1 72 ? 4.592 -6.019 6.147 1.00 73.56 72 PHE A O 1
ATOM 556 N N . LEU A 1 73 ? 4.130 -6.482 4.010 1.00 72.38 73 LEU A N 1
ATOM 557 C CA . LEU A 1 73 ? 2.784 -5.893 4.024 1.00 72.38 73 LEU A CA 1
ATOM 558 C C . LEU A 1 73 ? 1.887 -6.373 5.179 1.00 72.38 73 LEU A C 1
ATOM 560 O O . LEU A 1 73 ? 1.259 -5.530 5.818 1.00 72.38 73 LEU A O 1
ATOM 564 N N . PRO A 1 74 ? 1.810 -7.680 5.499 1.00 67.50 74 PRO A N 1
ATOM 565 C CA . PRO A 1 74 ? 1.032 -8.174 6.633 1.00 67.50 74 PRO A CA 1
ATOM 566 C C . PRO A 1 74 ? 1.551 -7.657 7.977 1.00 67.50 74 PRO A C 1
ATOM 568 O O . PRO A 1 74 ? 0.750 -7.328 8.853 1.00 67.50 74 PRO A O 1
ATOM 571 N N . ALA A 1 75 ? 2.875 -7.557 8.135 1.00 71.06 75 ALA A N 1
ATOM 572 C CA . ALA A 1 75 ? 3.505 -7.036 9.345 1.00 71.06 75 ALA A CA 1
ATOM 573 C C . ALA A 1 75 ? 3.223 -5.536 9.502 1.00 71.06 75 ALA A C 1
ATOM 575 O O . ALA A 1 75 ? 2.763 -5.098 10.554 1.00 71.06 75 ALA A O 1
ATOM 576 N N . ILE A 1 76 ? 3.386 -4.771 8.419 1.00 70.69 76 ILE A N 1
ATOM 577 C CA . ILE A 1 76 ? 3.057 -3.344 8.345 1.00 70.69 76 ILE A CA 1
ATOM 578 C C . ILE A 1 76 ? 1.570 -3.134 8.667 1.00 70.69 76 ILE A C 1
ATOM 580 O O . ILE A 1 76 ? 1.221 -2.335 9.535 1.00 70.69 76 ILE A O 1
ATOM 584 N N . ALA A 1 77 ? 0.679 -3.912 8.046 1.00 68.06 77 ALA A N 1
ATOM 585 C CA . ALA A 1 77 ? -0.751 -3.878 8.337 1.00 68.06 77 ALA A CA 1
ATOM 586 C C . ALA A 1 77 ? -1.046 -4.211 9.809 1.00 68.06 77 ALA A C 1
ATOM 588 O O . ALA A 1 77 ? -1.926 -3.592 10.401 1.00 68.06 77 ALA A O 1
ATOM 589 N N . GLY A 1 78 ? -0.304 -5.140 10.418 1.00 65.75 78 GLY A N 1
ATOM 590 C CA . GLY A 1 78 ? -0.416 -5.496 11.834 1.00 65.75 78 GLY A CA 1
ATOM 591 C C . GLY A 1 78 ? 0.018 -4.391 12.803 1.00 65.75 78 GLY A C 1
ATOM 592 O O . GLY A 1 78 ? -0.548 -4.292 13.888 1.00 65.75 78 GLY A O 1
ATOM 593 N N . VAL A 1 79 ? 0.964 -3.529 12.419 1.00 70.75 79 VAL A N 1
ATOM 594 C CA . VAL A 1 79 ? 1.345 -2.342 13.210 1.00 70.75 79 VAL A CA 1
ATOM 595 C C . VAL A 1 79 ? 0.227 -1.294 13.180 1.00 70.75 79 VAL A C 1
ATOM 597 O O . VAL A 1 79 ? -0.098 -0.677 14.203 1.00 70.75 79 VAL A O 1
ATOM 600 N N . PHE A 1 80 ? -0.395 -1.106 12.014 1.00 61.06 80 PHE A N 1
ATOM 601 C CA . PHE A 1 80 ? -1.419 -0.079 11.818 1.00 61.06 80 PHE A CA 1
ATOM 602 C C . PHE A 1 80 ? -2.803 -0.487 12.320 1.00 61.06 80 PHE A C 1
ATOM 604 O O . PHE A 1 80 ? -3.505 0.344 12.902 1.00 61.06 80 PHE A O 1
ATOM 611 N N . LEU A 1 81 ? -3.190 -1.749 12.144 1.00 62.91 81 LEU A N 1
ATOM 612 C CA . LEU A 1 81 ? -4.433 -2.285 12.682 1.00 62.91 81 LEU A CA 1
ATOM 613 C C . LEU A 1 81 ? -4.231 -2.538 14.178 1.00 62.91 81 LEU A C 1
ATOM 615 O O . LEU A 1 81 ? -3.429 -3.401 14.532 1.00 62.91 81 LEU A O 1
ATOM 619 N N . PRO A 1 82 ? -4.931 -1.824 15.078 1.00 57.69 82 PRO A N 1
ATOM 620 C CA . PRO A 1 82 ? -4.911 -2.192 16.482 1.00 57.69 82 PRO A CA 1
ATOM 621 C C . PRO A 1 82 ? -5.390 -3.638 16.567 1.00 57.69 82 PRO A C 1
ATOM 623 O O . PRO A 1 82 ? -6.530 -3.950 16.212 1.00 57.69 82 PRO A O 1
ATOM 626 N N . ARG A 1 83 ? -4.492 -4.535 16.981 1.00 59.34 83 ARG A N 1
ATOM 627 C CA . ARG A 1 83 ? -4.848 -5.906 17.321 1.00 59.34 83 ARG A CA 1
ATOM 628 C C . ARG A 1 83 ? -5.826 -5.759 18.480 1.00 59.34 83 ARG A C 1
ATOM 630 O O . ARG A 1 83 ? -5.399 -5.450 19.591 1.00 59.34 83 ARG A O 1
ATOM 637 N N . ARG A 1 84 ? -7.136 -5.845 18.205 1.00 60.50 84 ARG A N 1
ATOM 638 C CA . ARG A 1 84 ? -8.132 -5.962 19.271 1.00 60.50 84 ARG A CA 1
ATOM 639 C C . ARG A 1 84 ? -7.653 -7.152 20.081 1.00 60.50 84 ARG A C 1
ATOM 641 O O . ARG A 1 84 ? -7.585 -8.256 19.547 1.00 60.50 84 ARG A O 1
ATOM 648 N N . ARG A 1 85 ? -7.204 -6.902 21.311 1.00 62.28 85 ARG A N 1
ATOM 649 C CA . ARG A 1 85 ? -7.060 -7.983 22.271 1.00 62.28 85 ARG A CA 1
ATOM 650 C C . ARG A 1 85 ? -8.473 -8.504 22.426 1.00 62.28 85 ARG A C 1
ATOM 652 O O . ARG A 1 85 ? -9.348 -7.779 22.894 1.00 62.28 85 ARG A O 1
ATOM 659 N N . THR A 1 86 ? -8.705 -9.679 21.868 1.00 71.44 86 THR A N 1
ATOM 660 C CA . THR A 1 86 ? -9.911 -10.443 22.124 1.00 71.44 86 THR A CA 1
ATOM 661 C C . THR A 1 86 ? -10.011 -10.556 23.636 1.00 71.44 86 THR A C 1
ATOM 663 O O . THR A 1 86 ? -9.026 -10.986 24.244 1.00 71.44 86 THR A O 1
ATOM 666 N N . PRO A 1 87 ? -11.097 -10.075 24.261 1.00 74.88 87 PRO A N 1
ATOM 667 C CA . PRO A 1 87 ? -11.234 -10.202 25.701 1.00 74.8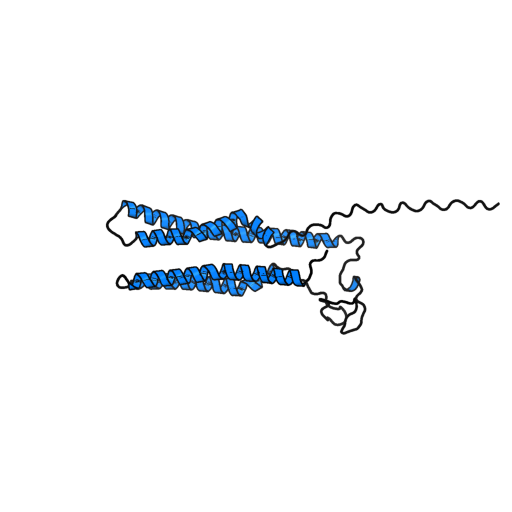8 87 PRO A CA 1
ATOM 668 C C . PRO A 1 87 ? -11.101 -11.688 26.045 1.00 74.88 87 PRO A C 1
ATOM 670 O O . PRO A 1 87 ? -11.769 -12.524 25.438 1.00 74.88 87 PRO A O 1
ATOM 673 N N . SER A 1 88 ? -10.170 -12.022 26.932 1.00 86.56 88 SER A N 1
ATOM 674 C CA . SER A 1 88 ? -9.996 -13.375 27.451 1.00 86.56 88 SER A CA 1
ATOM 675 C C . SER A 1 88 ? -10.648 -13.466 28.824 1.00 86.56 88 SER A C 1
ATOM 677 O O . SER A 1 88 ? -10.726 -12.479 29.558 1.00 86.56 88 SER A O 1
ATOM 679 N N . CYS A 1 89 ? -11.167 -14.643 29.163 1.00 86.88 89 CYS A N 1
ATOM 680 C CA . CYS A 1 89 ? -11.710 -14.892 30.487 1.00 86.88 89 CYS A CA 1
ATOM 681 C C . CYS A 1 89 ? -10.582 -14.762 31.524 1.00 86.88 89 CYS A C 1
ATOM 683 O O . CYS A 1 89 ? -9.602 -15.492 31.418 1.00 86.88 89 CYS A O 1
ATOM 685 N N . PRO A 1 90 ? -10.712 -13.926 32.565 1.00 86.44 90 PRO A N 1
ATOM 686 C CA . PRO A 1 90 ? -9.642 -13.730 33.549 1.00 86.44 90 PRO A CA 1
ATOM 687 C C . PRO A 1 90 ? -9.356 -14.973 34.408 1.00 86.44 90 PRO A C 1
ATOM 689 O O . PRO A 1 90 ? -8.354 -15.011 35.112 1.00 86.44 90 PRO A O 1
ATOM 692 N N . PHE A 1 91 ? -10.239 -15.977 34.373 1.00 91.81 91 PHE A N 1
ATOM 693 C CA . PHE A 1 91 ? -10.113 -17.198 35.173 1.00 91.81 91 PHE A CA 1
ATOM 694 C C . PHE A 1 91 ? -9.471 -18.366 34.419 1.00 91.81 91 PHE A C 1
ATOM 696 O O . PHE A 1 91 ? -8.855 -19.220 35.044 1.00 91.81 91 PHE A O 1
ATOM 703 N N . CYS A 1 92 ? -9.661 -18.444 33.100 1.00 91.56 92 CYS A N 1
ATOM 704 C CA . CYS A 1 92 ? -9.239 -19.600 32.299 1.00 91.56 92 CYS A CA 1
ATOM 705 C C . CYS A 1 92 ? -8.609 -19.226 30.949 1.00 91.56 92 CYS A C 1
ATOM 707 O O . CYS A 1 92 ? -8.351 -20.105 30.137 1.00 91.56 92 CYS A O 1
ATOM 709 N N . ASP A 1 93 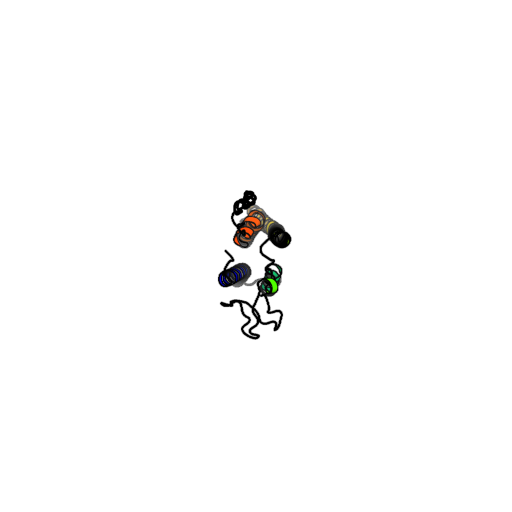? -8.411 -17.932 30.679 1.00 87.88 93 ASP A N 1
ATOM 710 C CA . ASP A 1 93 ? -7.872 -17.373 29.433 1.00 87.88 93 ASP A CA 1
ATOM 711 C C . ASP A 1 93 ? -8.623 -17.736 28.137 1.00 87.88 93 ASP A C 1
ATOM 713 O O . ASP A 1 93 ? -8.189 -17.374 27.039 1.00 87.88 93 ASP A O 1
ATOM 717 N N . TYR A 1 94 ? -9.802 -18.359 28.236 1.00 87.19 94 TYR A N 1
ATOM 718 C CA . TYR A 1 94 ? -10.646 -18.647 27.078 1.00 87.19 94 TYR A CA 1
ATOM 719 C C . TYR A 1 94 ? -11.022 -17.360 26.326 1.00 87.19 94 TYR A C 1
ATOM 721 O O . TYR A 1 94 ? -11.429 -16.368 26.938 1.00 87.19 94 TYR A O 1
ATOM 729 N N . GLN A 1 95 ? -10.900 -17.363 24.996 1.00 87.25 95 GLN A N 1
ATOM 730 C CA . GLN A 1 95 ? -11.208 -16.196 24.164 1.00 87.25 95 GLN A CA 1
ATOM 731 C C . GLN A 1 95 ? -12.720 -15.979 24.074 1.00 87.25 95 GLN A C 1
ATOM 733 O O . GLN A 1 95 ? -13.458 -16.831 23.591 1.00 87.25 95 GLN A O 1
ATOM 738 N N . LEU A 1 96 ? -13.185 -14.803 24.494 1.00 83.56 96 LEU A N 1
ATOM 739 C CA . LEU A 1 96 ? -14.607 -14.482 24.615 1.00 83.56 96 LEU A CA 1
ATOM 740 C C . LEU A 1 96 ? -15.225 -13.914 23.321 1.00 83.56 96 LEU A C 1
ATOM 742 O O . LEU A 1 96 ? -16.213 -13.179 23.368 1.00 83.56 96 LEU A O 1
ATOM 746 N N . GLU A 1 97 ? -14.649 -14.195 22.150 1.00 81.12 97 GLU A N 1
ATOM 747 C CA . GLU A 1 97 ? -15.224 -13.725 20.885 1.00 81.12 97 GLU A CA 1
ATOM 748 C C . GLU A 1 97 ? -16.480 -14.521 20.506 1.00 81.12 97 GLU A C 1
ATOM 750 O O . GLU A 1 97 ? -16.472 -15.746 20.467 1.00 81.12 97 GLU A O 1
ATOM 755 N N . GLY A 1 98 ? -17.561 -13.808 20.171 1.00 76.81 98 GLY A N 1
ATOM 756 C CA . GLY A 1 98 ? -18.760 -14.413 19.583 1.00 76.81 98 GLY A CA 1
ATOM 757 C C . GLY A 1 98 ? -19.696 -15.129 20.561 1.00 76.81 98 GLY A C 1
ATOM 758 O O . GLY A 1 98 ? -20.567 -15.866 20.107 1.00 76.81 98 GLY A O 1
ATOM 759 N N . LEU A 1 99 ? -19.559 -14.917 21.874 1.00 80.38 99 LEU A N 1
ATOM 760 C CA . LEU A 1 99 ? -20.492 -15.492 22.843 1.00 80.38 99 LEU A CA 1
ATOM 761 C C . LEU A 1 99 ? -21.906 -14.912 22.688 1.00 80.38 99 LEU A C 1
ATOM 763 O O . LEU A 1 99 ? -22.092 -13.696 22.637 1.00 80.38 99 LEU A O 1
ATOM 767 N N . ALA A 1 100 ? -22.900 -15.803 22.671 1.00 76.38 100 ALA A N 1
ATOM 768 C CA . ALA A 1 100 ? -24.316 -15.445 22.732 1.00 76.38 100 ALA A CA 1
ATOM 769 C C . ALA A 1 100 ? -24.787 -15.163 24.171 1.00 76.38 100 ALA A C 1
ATOM 771 O O . ALA A 1 100 ? -25.703 -14.369 24.377 1.00 76.38 100 ALA A O 1
ATOM 772 N N . GLU A 1 101 ? -24.143 -15.784 25.163 1.00 82.81 101 GLU A N 1
ATOM 773 C CA . GLU A 1 101 ? -24.508 -15.703 26.578 1.00 82.81 101 GLU A CA 1
ATOM 774 C C . GLU A 1 101 ? -23.372 -15.087 27.414 1.00 82.81 101 GLU A C 1
ATOM 776 O O . GLU A 1 101 ? -22.198 -15.315 27.124 1.00 82.81 101 GLU A O 1
ATOM 781 N N . PRO A 1 102 ? -23.672 -14.327 28.484 1.00 85.62 102 PRO A N 1
ATOM 782 C CA . PRO A 1 102 ? -22.670 -13.674 29.329 1.00 85.62 102 PRO A CA 1
ATOM 783 C C . PRO A 1 102 ? -22.029 -14.645 30.343 1.00 85.62 102 PRO A C 1
ATOM 785 O O . PRO A 1 102 ? -21.906 -14.334 31.528 1.00 85.62 102 PRO A O 1
ATOM 788 N N . ARG A 1 103 ? -21.641 -15.848 29.910 1.00 91.00 103 ARG A N 1
ATOM 789 C CA . ARG A 1 103 ? -20.966 -16.865 30.733 1.00 91.00 103 ARG A CA 1
ATOM 790 C C . ARG A 1 103 ? -19.844 -17.516 29.945 1.00 91.00 103 ARG A C 1
ATOM 792 O O . ARG A 1 103 ? -20.017 -17.828 28.775 1.00 91.00 103 ARG A O 1
ATOM 799 N N . CYS A 1 104 ? -18.702 -17.741 30.583 1.00 92.19 104 CYS A N 1
ATOM 800 C CA . CYS A 1 104 ? -17.603 -18.444 29.932 1.00 92.19 104 CYS A CA 1
ATOM 801 C C . CYS A 1 104 ? -17.985 -19.919 29.676 1.00 92.19 104 CYS A C 1
ATOM 803 O O . CYS A 1 104 ? -18.413 -20.579 30.623 1.00 92.19 104 CYS A O 1
ATOM 805 N N . PRO A 1 105 ? -17.814 -20.460 28.455 1.00 91.38 105 PRO A N 1
ATOM 806 C CA . PRO A 1 105 ? -18.183 -21.843 28.143 1.00 91.38 105 PRO A CA 1
ATOM 807 C C . PRO A 1 105 ? -17.265 -22.885 28.799 1.00 91.38 105 PRO A C 1
ATOM 809 O O . PRO A 1 105 ? -17.717 -23.988 29.072 1.00 91.38 105 PRO A O 1
ATOM 812 N N . GLU A 1 106 ? -16.004 -22.538 29.076 1.00 95.00 106 GLU A N 1
ATOM 813 C CA . GLU A 1 106 ? -15.036 -23.450 29.706 1.00 95.00 106 GLU A CA 1
ATOM 814 C C . GLU A 1 106 ? -15.227 -23.532 31.225 1.00 95.00 106 GLU A C 1
ATOM 816 O O . GLU A 1 106 ? -15.340 -24.614 31.792 1.00 95.00 106 GLU A O 1
ATOM 821 N N . CYS A 1 107 ? -15.272 -22.382 31.908 1.00 94.50 107 CYS A N 1
ATOM 822 C CA . CYS A 1 107 ? -15.294 -22.345 33.374 1.00 94.50 107 CYS A CA 1
ATOM 823 C C . CYS A 1 107 ? -16.676 -22.067 33.981 1.00 94.50 107 CYS A C 1
ATOM 825 O O . CYS A 1 107 ? -16.814 -22.069 35.200 1.00 94.50 107 CYS A O 1
ATOM 827 N N . GLY A 1 108 ? -17.693 -21.772 33.166 1.00 93.94 108 GLY A N 1
ATOM 828 C CA . GLY A 1 108 ? -19.058 -21.482 33.621 1.00 93.94 108 GLY A CA 1
ATOM 829 C C . GLY A 1 108 ? -19.235 -20.148 34.359 1.00 93.94 108 GLY A C 1
ATOM 830 O O . GLY A 1 108 ? -20.372 -19.767 34.658 1.00 93.94 108 GLY A O 1
ATOM 831 N N . ASN A 1 109 ? -18.149 -19.417 34.638 1.00 93.50 109 ASN A N 1
ATOM 832 C CA . ASN A 1 109 ? -18.210 -18.174 35.400 1.00 93.50 109 ASN A CA 1
ATOM 833 C C . ASN A 1 109 ? -18.988 -17.084 34.643 1.00 93.50 109 ASN A C 1
ATOM 835 O O . ASN A 1 109 ? -18.790 -16.908 33.432 1.00 93.50 109 ASN A O 1
ATOM 839 N N . PRO A 1 110 ? -19.852 -16.325 35.343 1.00 90.88 110 PRO A N 1
ATOM 840 C CA . PRO A 1 110 ? -20.547 -15.192 34.757 1.00 90.88 110 PRO A CA 1
ATOM 841 C C . PRO A 1 110 ? -19.546 -14.100 34.376 1.00 90.88 110 PRO A C 1
ATOM 843 O O . PRO A 1 110 ? -18.685 -13.706 35.162 1.00 90.88 110 PRO A O 1
ATOM 846 N N . LEU A 1 111 ? -19.673 -13.601 33.152 1.00 88.00 111 LEU A N 1
ATOM 847 C CA . LEU A 1 111 ? -18.874 -12.498 32.643 1.00 88.00 111 LEU A CA 1
ATOM 848 C C . LEU A 1 111 ? -19.576 -11.201 33.033 1.00 88.00 111 LEU A C 1
ATOM 850 O O . LEU A 1 111 ? -20.480 -10.736 32.338 1.00 88.00 111 LEU A O 1
ATOM 854 N N . THR A 1 112 ? -19.192 -10.623 34.171 1.00 82.31 112 THR A N 1
ATOM 855 C CA . THR A 1 112 ? -19.653 -9.275 34.519 1.00 82.31 112 THR A CA 1
ATOM 856 C C . THR A 1 112 ? -19.003 -8.258 33.568 1.00 82.31 112 THR A C 1
ATOM 858 O O . THR A 1 112 ? -17.889 -8.481 33.079 1.00 82.31 112 THR A O 1
ATOM 861 N N . PRO A 1 113 ? -19.674 -7.133 33.261 1.00 73.69 113 PRO A N 1
ATOM 862 C CA . PRO A 1 113 ? -19.098 -6.072 32.431 1.00 73.69 113 PRO A CA 1
ATOM 863 C C . PRO A 1 113 ? -17.746 -5.563 32.962 1.00 73.69 113 PRO A C 1
ATOM 865 O O . PRO A 1 113 ? -16.871 -5.227 32.166 1.00 73.69 113 PRO A O 1
ATOM 868 N N . GLU A 1 114 ? -17.535 -5.612 34.281 1.00 71.38 114 GLU A N 1
ATOM 869 C CA . GLU A 1 114 ? -16.259 -5.297 34.935 1.00 71.38 114 GLU A CA 1
ATOM 870 C C . GLU A 1 114 ? -15.120 -6.226 34.478 1.00 71.38 114 GLU A C 1
ATOM 872 O O . GLU A 1 114 ? -14.027 -5.753 34.171 1.00 71.38 114 GLU A O 1
ATOM 877 N N . PHE A 1 115 ? -15.374 -7.534 34.337 1.00 69.94 115 PHE A N 1
ATOM 878 C CA . PHE A 1 115 ? -14.371 -8.498 33.860 1.00 69.94 115 PHE A CA 1
ATOM 879 C C . PHE A 1 115 ? -14.069 -8.381 32.368 1.00 69.94 115 PHE A C 1
ATOM 881 O O . PHE A 1 115 ? -12.970 -8.717 31.931 1.00 69.94 115 PHE A O 1
ATOM 888 N N . MET A 1 116 ? -15.013 -7.882 31.571 1.00 66.56 116 MET A N 1
ATOM 889 C CA . MET A 1 116 ? -14.785 -7.632 30.145 1.00 66.56 116 MET A CA 1
ATOM 890 C C . MET A 1 116 ? -13.920 -6.386 29.890 1.00 66.56 116 MET A C 1
ATOM 892 O O . MET A 1 116 ? -13.662 -6.049 28.733 1.00 66.56 116 MET A O 1
ATOM 896 N N . GLY A 1 117 ? -13.485 -5.684 30.946 1.00 61.97 117 GLY A N 1
ATOM 897 C CA . GLY A 1 117 ? -12.766 -4.418 30.824 1.00 61.97 117 GLY A CA 1
ATOM 898 C C . GLY A 1 117 ? -13.616 -3.332 30.163 1.00 61.97 117 GLY A C 1
ATOM 899 O O . GLY A 1 117 ? -13.072 -2.360 29.636 1.00 61.97 117 GLY A O 1
ATOM 900 N N . LEU A 1 118 ? -14.943 -3.509 30.151 1.00 59.12 118 LEU A N 1
ATOM 901 C CA . LEU A 1 118 ? -15.873 -2.463 29.772 1.00 59.12 118 LEU A CA 1
ATOM 902 C C . LEU A 1 118 ? -15.931 -1.515 30.969 1.00 59.12 118 LEU A C 1
ATOM 904 O O . LEU A 1 118 ? -16.408 -1.924 32.029 1.00 59.12 118 LEU A O 1
ATOM 908 N N . PRO A 1 119 ? -15.412 -0.281 30.848 1.00 54.41 119 PRO A N 1
ATOM 909 C CA . PRO A 1 119 ? -15.516 0.671 31.937 1.00 54.41 119 PRO A CA 1
ATOM 910 C C . PRO A 1 119 ? -16.990 0.802 32.349 1.00 54.41 119 PRO A C 1
ATOM 912 O O . PRO A 1 119 ? -17.857 0.792 31.464 1.00 54.41 119 PRO A O 1
ATOM 915 N N . PRO A 1 120 ? -17.292 0.912 33.657 1.00 60.56 120 PRO A N 1
ATOM 916 C CA . PRO A 1 120 ? -18.654 1.135 34.119 1.00 60.56 120 PRO A CA 1
ATOM 917 C C . PRO A 1 120 ? -19.222 2.326 33.348 1.00 60.56 120 PRO A C 1
ATOM 919 O O . PRO A 1 120 ? -18.581 3.374 33.249 1.00 60.56 120 PRO A O 1
ATOM 922 N N . ALA A 1 121 ? -20.395 2.128 32.743 1.00 59.81 121 ALA A N 1
ATOM 923 C CA . ALA A 1 121 ? -20.958 2.998 31.710 1.00 59.81 121 ALA A CA 1
ATOM 924 C C . ALA A 1 121 ? -21.227 4.444 32.162 1.00 59.81 121 ALA A C 1
ATOM 926 O O . ALA A 1 121 ? -21.707 5.238 31.356 1.00 59.81 121 ALA A O 1
ATOM 927 N N . HIS A 1 122 ? -20.945 4.782 33.423 1.00 51.03 122 HIS A N 1
ATOM 928 C CA . HIS A 1 122 ? -21.431 6.005 34.019 1.00 51.03 122 HIS A CA 1
ATOM 929 C C . HIS A 1 122 ? -20.511 7.223 33.912 1.00 51.03 122 HIS A C 1
ATOM 931 O O . HIS A 1 122 ? -21.059 8.266 33.608 1.00 51.03 122 HIS A O 1
ATOM 937 N N . ASP A 1 123 ? -19.177 7.142 34.026 1.00 51.31 123 ASP A N 1
ATOM 938 C CA . ASP A 1 123 ? -18.332 8.363 34.046 1.00 51.31 123 ASP A CA 1
ATOM 939 C C . ASP A 1 123 ? -16.854 8.102 33.685 1.00 51.31 123 ASP A C 1
ATOM 941 O O . ASP A 1 123 ? -15.941 8.458 34.426 1.00 51.31 123 ASP A O 1
ATOM 945 N N . SER A 1 124 ? -16.561 7.424 32.570 1.00 46.62 124 SER A N 1
ATOM 946 C CA . SER A 1 124 ? -15.165 7.096 32.225 1.00 46.62 124 SER A CA 1
ATOM 947 C C . SER A 1 124 ? -14.506 8.094 31.255 1.00 46.62 124 SER A C 1
ATOM 949 O O . SER A 1 124 ? -14.675 7.951 30.039 1.00 46.62 124 SER A O 1
ATOM 951 N N . PRO A 1 125 ? -13.624 9.005 31.733 1.00 55.56 125 PRO A N 1
ATOM 952 C CA . PRO A 1 125 ? -12.689 9.764 30.886 1.00 55.56 125 PRO A CA 1
ATOM 953 C C . PRO A 1 125 ? -11.685 8.864 30.130 1.00 55.56 125 PRO A C 1
ATOM 955 O O . PRO A 1 125 ? -10.923 9.328 29.288 1.00 55.56 125 PRO A O 1
ATOM 958 N N . ALA A 1 126 ? -11.710 7.546 30.362 1.00 51.69 126 ALA A N 1
ATOM 959 C CA . ALA A 1 126 ? -10.875 6.551 29.691 1.00 51.69 126 ALA A CA 1
ATOM 960 C C . ALA A 1 126 ? -11.210 6.309 28.199 1.00 51.69 126 ALA A C 1
ATOM 962 O O . ALA A 1 126 ? -10.414 5.687 27.493 1.00 51.69 126 ALA A O 1
ATOM 963 N N . LEU A 1 127 ? -12.330 6.821 27.670 1.00 56.50 127 LEU A N 1
ATOM 964 C CA . LEU A 1 127 ? -12.584 6.807 26.217 1.00 56.50 127 LEU A CA 1
ATOM 965 C C . LEU A 1 127 ? -11.797 7.881 25.451 1.00 56.50 127 LEU A C 1
ATOM 967 O O . LEU A 1 127 ? -11.511 7.707 24.262 1.00 56.50 127 LEU A O 1
ATOM 971 N N . GLU A 1 128 ? -11.406 8.962 26.122 1.00 58.78 128 GLU A N 1
ATOM 972 C CA . GLU A 1 128 ? -10.611 10.040 25.539 1.00 58.78 128 GLU A CA 1
ATOM 973 C C . GLU A 1 128 ? -9.214 9.582 25.068 1.00 58.78 128 GLU A C 1
ATOM 975 O O . GLU A 1 128 ? -8.880 9.825 23.903 1.00 58.78 128 GLU A O 1
ATOM 980 N N . PRO A 1 129 ? -8.413 8.822 25.851 1.00 63.12 129 PRO A N 1
ATOM 981 C CA . PRO A 1 129 ? -7.095 8.368 25.402 1.00 63.12 129 PRO A CA 1
ATOM 982 C C . PRO A 1 129 ? -7.161 7.406 24.207 1.00 63.12 129 PRO A C 1
ATOM 984 O O . PRO A 1 129 ? -6.239 7.387 23.382 1.00 63.12 129 PRO A O 1
ATOM 987 N N . LEU A 1 130 ? -8.249 6.640 24.049 1.00 65.81 130 LEU A N 1
ATOM 988 C CA . LEU A 1 130 ? -8.429 5.759 22.891 1.00 65.81 130 LEU A CA 1
ATOM 989 C C . LEU A 1 130 ? -8.770 6.558 21.621 1.00 65.81 130 LEU A C 1
ATOM 991 O O . LEU A 1 130 ? -8.223 6.297 20.548 1.00 65.81 130 LEU A O 1
ATOM 995 N N . ALA A 1 131 ? -9.638 7.565 21.737 1.00 66.31 131 ALA A N 1
ATOM 996 C CA . ALA A 1 131 ? -9.959 8.455 20.624 1.00 66.31 131 ALA A CA 1
ATOM 997 C C . ALA A 1 131 ? -8.715 9.235 20.161 1.00 66.31 131 ALA A C 1
ATOM 999 O O . ALA A 1 131 ? -8.424 9.275 18.963 1.00 66.31 131 ALA A O 1
ATOM 1000 N N . VAL A 1 132 ? -7.926 9.756 21.107 1.00 72.81 132 VAL A N 1
ATOM 1001 C CA . VAL A 1 132 ? -6.670 10.473 20.829 1.00 72.81 132 VAL A CA 1
ATOM 1002 C C . VAL A 1 132 ? -5.637 9.560 20.159 1.00 72.81 132 VAL A C 1
ATOM 1004 O O . VAL A 1 132 ? -4.976 9.971 19.202 1.00 72.81 132 VAL A O 1
ATOM 1007 N N . THR A 1 133 ? -5.514 8.297 20.583 1.00 73.75 133 THR A N 1
ATOM 1008 C CA . THR A 1 133 ? -4.593 7.345 19.931 1.00 73.75 133 THR A CA 1
ATOM 1009 C C . THR A 1 133 ? -5.034 6.957 18.519 1.00 73.75 133 THR A C 1
ATOM 1011 O O . THR A 1 133 ? -4.177 6.813 17.642 1.00 73.75 133 THR A O 1
ATOM 1014 N N . ILE A 1 134 ? -6.339 6.837 18.252 1.00 72.50 134 ILE A N 1
ATOM 1015 C CA . ILE A 1 134 ? -6.862 6.581 16.898 1.00 72.50 134 ILE A CA 1
ATOM 1016 C C . ILE A 1 134 ? -6.622 7.791 15.982 1.00 72.50 134 ILE A C 1
ATOM 1018 O O . ILE A 1 134 ? -6.141 7.617 14.858 1.00 72.50 134 ILE A O 1
ATOM 1022 N N . GLU A 1 135 ? -6.891 9.010 16.459 1.00 76.38 135 GLU A N 1
ATOM 1023 C CA . GLU A 1 135 ? -6.656 10.256 15.711 1.00 76.38 135 GLU A CA 1
ATOM 1024 C C . GLU A 1 135 ? -5.164 10.406 15.356 1.00 76.38 135 GLU A C 1
ATOM 1026 O O . GLU A 1 135 ? -4.811 10.654 14.199 1.00 76.38 135 GLU A O 1
ATOM 1031 N N . ARG A 1 136 ? -4.269 10.138 16.321 1.00 79.19 136 ARG A N 1
ATOM 1032 C CA . ARG A 1 136 ? -2.810 10.186 16.126 1.00 79.19 136 ARG A CA 1
ATOM 1033 C C . ARG A 1 136 ? -2.313 9.140 15.126 1.00 79.19 136 ARG A C 1
ATOM 1035 O O . ARG A 1 136 ? -1.466 9.443 14.290 1.00 79.19 136 ARG A O 1
ATOM 1042 N N . ARG A 1 137 ? -2.848 7.914 15.154 1.00 72.88 137 ARG A N 1
ATOM 1043 C CA . ARG A 1 137 ? -2.503 6.877 14.159 1.00 72.88 137 ARG A CA 1
ATOM 1044 C C . ARG A 1 137 ? -2.955 7.266 12.754 1.00 72.88 137 ARG A C 1
ATOM 1046 O O . ARG A 1 137 ? -2.240 7.011 11.788 1.00 72.88 137 ARG A O 1
ATOM 1053 N N . ARG A 1 138 ? -4.117 7.908 12.629 1.00 73.88 138 ARG A N 1
ATOM 1054 C CA . ARG A 1 138 ? -4.648 8.367 11.341 1.00 73.88 138 ARG A CA 1
ATOM 1055 C C . ARG A 1 138 ? -3.804 9.485 10.733 1.00 73.88 138 ARG A C 1
ATOM 1057 O O . ARG A 1 138 ? -3.564 9.470 9.522 1.00 73.88 138 ARG A O 1
ATOM 1064 N N . SER A 1 139 ? -3.352 10.437 11.551 1.00 78.06 139 SER A N 1
ATOM 1065 C CA . SER A 1 139 ? -2.466 11.504 11.076 1.00 78.06 139 SER A CA 1
ATOM 1066 C C . SER A 1 139 ? -1.125 10.931 10.620 1.00 78.06 139 SER A C 1
ATOM 1068 O O . SER A 1 139 ? -0.710 11.216 9.499 1.00 78.06 139 SER A O 1
ATOM 1070 N N . LEU A 1 140 ? -0.524 10.024 11.401 1.00 76.38 140 LEU A N 1
ATOM 1071 C CA . LEU A 1 140 ? 0.707 9.323 11.026 1.00 76.38 140 LEU A CA 1
ATOM 1072 C C . LEU A 1 140 ? 0.555 8.555 9.712 1.00 76.38 140 LEU A C 1
ATOM 1074 O O . LEU A 1 140 ? 1.389 8.700 8.826 1.00 76.38 140 LEU A O 1
ATOM 1078 N N . PHE A 1 141 ? -0.530 7.799 9.539 1.00 73.06 141 PHE A N 1
ATOM 1079 C CA . PHE A 1 141 ? -0.786 7.061 8.300 1.00 73.06 141 PHE A CA 1
ATOM 1080 C C . PHE A 1 141 ? -0.900 7.989 7.083 1.00 73.06 141 PHE A C 1
ATOM 1082 O O . PHE A 1 141 ? -0.331 7.717 6.028 1.00 73.06 141 PHE A O 1
ATOM 1089 N N . THR A 1 142 ? -1.586 9.123 7.242 1.00 74.94 142 THR A N 1
ATOM 1090 C CA . THR A 1 142 ? -1.714 10.127 6.175 1.00 74.94 142 THR A CA 1
ATOM 1091 C C . THR A 1 142 ? -0.358 10.746 5.833 1.00 74.94 142 THR A C 1
ATOM 1093 O O . THR A 1 142 ? -0.048 10.926 4.655 1.00 74.94 142 THR A O 1
ATOM 1096 N N . SER A 1 143 ? 0.467 11.034 6.843 1.00 76.31 143 SER A N 1
ATOM 1097 C CA . SER A 1 143 ? 1.827 11.545 6.659 1.00 76.31 143 SER A CA 1
ATOM 1098 C C . SER A 1 143 ? 2.736 10.531 5.968 1.00 76.31 143 SER A C 1
ATOM 1100 O O . SER A 1 143 ? 3.457 10.908 5.051 1.00 76.31 143 SER A O 1
ATOM 1102 N N . VAL A 1 144 ? 2.661 9.246 6.332 1.00 76.88 144 VAL A N 1
ATOM 1103 C CA . VAL A 1 144 ? 3.443 8.172 5.695 1.00 76.88 144 VAL A CA 1
ATOM 1104 C C . VAL A 1 144 ? 3.048 8.000 4.228 1.00 76.88 144 VAL A C 1
ATOM 1106 O O . VAL A 1 144 ? 3.924 7.964 3.371 1.00 76.88 144 VAL A O 1
ATOM 1109 N N . ILE A 1 145 ? 1.749 7.968 3.908 1.00 73.44 145 ILE A N 1
ATOM 1110 C CA . ILE A 1 145 ? 1.288 7.892 2.510 1.00 73.44 145 ILE A CA 1
ATOM 1111 C C . ILE A 1 145 ? 1.780 9.093 1.702 1.00 73.44 145 ILE A C 1
ATOM 1113 O O . ILE A 1 145 ? 2.258 8.923 0.582 1.00 73.44 145 ILE A O 1
ATOM 1117 N N . ARG A 1 146 ? 1.690 10.302 2.267 1.00 71.88 146 ARG A N 1
ATOM 1118 C CA . ARG A 1 146 ? 2.199 11.510 1.609 1.00 71.88 146 ARG A CA 1
ATOM 1119 C C . ARG A 1 146 ? 3.701 11.445 1.385 1.00 71.88 146 ARG A C 1
ATOM 1121 O O . ARG A 1 146 ? 4.142 11.791 0.297 1.00 71.88 146 ARG A O 1
ATOM 1128 N N . LEU A 1 147 ? 4.466 10.992 2.376 1.00 75.31 147 LEU A N 1
ATOM 1129 C CA . LEU A 1 147 ? 5.915 10.835 2.266 1.00 75.31 147 LEU A C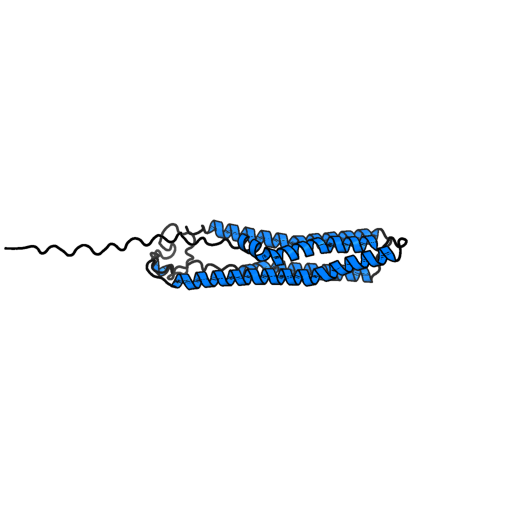A 1
ATOM 1130 C C . LEU A 1 147 ? 6.277 9.851 1.149 1.00 75.31 147 LEU A C 1
ATOM 1132 O O . LEU A 1 147 ? 7.116 10.172 0.318 1.00 75.31 147 LEU A O 1
ATOM 1136 N N . ILE A 1 148 ? 5.603 8.697 1.086 1.00 76.06 148 ILE A N 1
ATOM 1137 C CA . ILE A 1 148 ? 5.790 7.711 0.011 1.00 76.06 148 ILE A CA 1
ATOM 1138 C C . ILE A 1 148 ? 5.457 8.331 -1.352 1.00 76.06 148 ILE A C 1
ATOM 1140 O O . ILE A 1 148 ? 6.224 8.166 -2.295 1.00 76.06 148 ILE A O 1
ATOM 1144 N N . GLY A 1 149 ? 4.352 9.078 -1.453 1.00 68.81 149 GLY A N 1
ATOM 1145 C CA . GLY A 1 149 ? 3.976 9.794 -2.676 1.00 68.81 149 GLY A CA 1
ATOM 1146 C C . GLY A 1 149 ? 5.031 10.812 -3.117 1.00 68.81 149 GLY A C 1
ATOM 1147 O O . GLY A 1 149 ? 5.409 10.829 -4.284 1.00 68.81 149 GLY A O 1
ATOM 1148 N N . TRP A 1 150 ? 5.560 11.612 -2.186 1.00 73.69 150 TRP A N 1
ATOM 1149 C CA . TRP A 1 150 ? 6.642 12.565 -2.456 1.00 73.69 150 TRP A CA 1
ATOM 1150 C C . TRP A 1 150 ? 7.939 11.879 -2.881 1.00 73.69 150 TRP A C 1
ATOM 1152 O O . TRP A 1 150 ? 8.572 12.326 -3.832 1.00 73.69 150 TRP A O 1
ATOM 1162 N N . LEU A 1 151 ? 8.317 10.784 -2.218 1.00 70.88 151 LEU A N 1
ATOM 1163 C CA . LEU A 1 151 ? 9.516 10.020 -2.560 1.00 70.88 151 LEU A CA 1
ATOM 1164 C C . LEU A 1 151 ? 9.398 9.406 -3.964 1.00 70.88 151 LEU A C 1
ATOM 1166 O O . LEU A 1 151 ? 10.330 9.484 -4.759 1.00 70.88 151 LEU A O 1
ATOM 1170 N N . ALA A 1 152 ? 8.228 8.847 -4.287 1.00 71.50 152 ALA A N 1
ATOM 1171 C CA . ALA A 1 152 ? 7.933 8.322 -5.615 1.00 71.50 152 ALA A CA 1
ATOM 1172 C C . ALA A 1 152 ? 7.976 9.426 -6.681 1.00 71.50 152 ALA A C 1
ATOM 1174 O O . ALA A 1 152 ? 8.521 9.204 -7.757 1.00 71.50 152 ALA A O 1
ATOM 1175 N N . LEU A 1 153 ? 7.461 10.622 -6.377 1.00 70.06 153 LEU A N 1
ATOM 1176 C CA . LEU A 1 153 ? 7.515 11.770 -7.283 1.00 70.06 153 LEU A CA 1
ATOM 1177 C C . LEU A 1 153 ? 8.959 12.241 -7.511 1.00 70.06 153 LEU A C 1
ATOM 1179 O O . LEU A 1 153 ? 9.346 12.456 -8.653 1.00 70.06 153 LEU A O 1
ATOM 1183 N N . LEU A 1 154 ? 9.767 12.336 -6.449 1.00 72.25 154 LEU A N 1
ATOM 1184 C CA . LEU A 1 154 ? 11.188 12.697 -6.525 1.00 72.25 154 LEU A CA 1
ATOM 1185 C C . LEU A 1 154 ? 12.011 11.712 -7.362 1.00 72.25 154 LEU A C 1
ATOM 1187 O O . LEU A 1 154 ? 12.975 12.130 -7.992 1.00 72.25 154 LEU A O 1
ATOM 1191 N N . LEU A 1 155 ? 11.641 10.430 -7.385 1.00 70.81 155 LEU A N 1
ATOM 1192 C CA . LEU A 1 155 ? 12.309 9.410 -8.200 1.00 70.81 155 LEU A CA 1
ATOM 1193 C C . LEU A 1 155 ? 11.777 9.359 -9.640 1.00 70.81 155 LEU A C 1
ATOM 1195 O O . LEU A 1 155 ? 12.558 9.251 -10.582 1.00 70.81 155 LEU A O 1
ATOM 1199 N N . ALA A 1 156 ? 10.459 9.447 -9.828 1.00 69.44 156 ALA A N 1
ATOM 1200 C CA . ALA A 1 156 ? 9.828 9.334 -11.143 1.00 69.44 156 ALA A CA 1
ATOM 1201 C C . ALA A 1 156 ? 9.991 10.602 -11.994 1.00 69.44 156 ALA A C 1
ATOM 1203 O O . ALA A 1 156 ? 10.106 10.511 -13.215 1.00 69.44 156 ALA A O 1
ATOM 1204 N N . PHE A 1 157 ? 1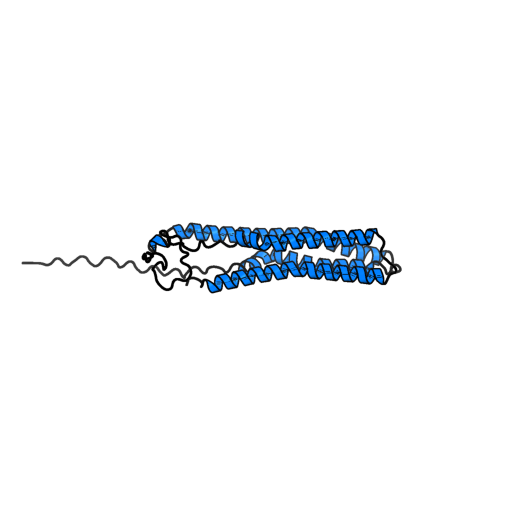0.012 11.784 -11.373 1.00 73.56 157 PHE A N 1
ATOM 1205 C CA . PHE A 1 157 ? 10.068 13.059 -12.089 1.00 73.56 157 PHE A CA 1
ATOM 1206 C C . PHE A 1 157 ? 11.389 13.285 -12.850 1.00 73.56 157 PHE A C 1
ATOM 1208 O O . PHE A 1 157 ? 11.314 13.645 -14.023 1.00 73.56 157 PHE A O 1
ATOM 1215 N N . PRO A 1 158 ? 12.587 13.017 -12.285 1.00 68.19 158 PRO A N 1
ATOM 1216 C CA . PRO A 1 158 ? 13.842 13.104 -13.034 1.00 68.19 158 PRO A CA 1
ATOM 1217 C C . PRO A 1 158 ? 13.913 12.108 -14.195 1.00 68.19 158 PRO A C 1
ATOM 1219 O O . PRO A 1 158 ? 14.392 12.462 -15.266 1.00 68.19 158 PRO A O 1
ATOM 1222 N N . LEU A 1 159 ? 13.396 10.887 -14.009 1.00 69.56 159 LEU A N 1
ATOM 1223 C CA . LEU A 1 159 ? 13.319 9.878 -15.072 1.00 69.56 159 LEU A CA 1
ATOM 1224 C C . LEU A 1 159 ? 12.398 10.331 -16.212 1.00 69.56 159 LEU A C 1
ATOM 1226 O O . LEU A 1 159 ? 12.742 10.180 -17.381 1.00 69.56 159 LEU A O 1
ATOM 1230 N N . PHE A 1 160 ? 11.252 10.927 -15.876 1.00 71.19 160 PHE A N 1
ATOM 1231 C CA . PHE A 1 160 ? 10.328 11.501 -16.852 1.00 71.19 160 PHE A CA 1
ATOM 1232 C C . PHE A 1 160 ? 10.951 12.683 -17.606 1.00 71.19 160 PHE A C 1
ATOM 1234 O O . PHE A 1 160 ? 10.885 12.734 -18.833 1.00 71.19 160 PHE A O 1
ATOM 1241 N N . LEU A 1 161 ? 11.591 13.611 -16.884 1.00 73.69 161 LEU A N 1
ATOM 1242 C CA . LEU A 1 161 ? 12.294 14.750 -17.475 1.00 73.69 161 LEU A CA 1
ATOM 1243 C C . LEU A 1 161 ? 13.426 14.304 -18.392 1.00 73.69 161 LEU A C 1
ATOM 1245 O O . LEU A 1 161 ? 13.560 14.859 -19.475 1.00 73.69 161 LEU A O 1
ATOM 1249 N N . TRP A 1 162 ? 14.205 13.297 -17.994 1.00 72.69 162 TRP A N 1
ATOM 1250 C CA . TRP A 1 162 ? 15.219 12.713 -18.866 1.00 72.69 162 TRP A CA 1
ATOM 1251 C C . TRP A 1 162 ? 14.569 12.108 -20.115 1.00 72.69 162 TRP A C 1
ATOM 1253 O O . TRP A 1 162 ? 14.970 12.441 -21.224 1.00 72.69 162 TRP A O 1
ATOM 1263 N N . GLY A 1 163 ? 13.516 11.298 -19.978 1.00 68.00 163 GLY A N 1
ATOM 1264 C CA . GLY A 1 163 ? 12.787 10.761 -21.135 1.00 68.00 163 GLY A CA 1
ATOM 1265 C C . GLY A 1 163 ? 12.359 11.853 -22.125 1.00 68.00 163 GLY A C 1
ATOM 1266 O O . GLY A 1 163 ? 12.588 11.719 -23.326 1.00 68.00 163 GLY A O 1
ATOM 1267 N N . LEU A 1 164 ? 11.832 12.972 -21.613 1.00 70.75 164 LEU A N 1
ATOM 1268 C CA . LEU A 1 164 ? 11.474 14.143 -22.418 1.00 70.75 164 LEU A CA 1
ATOM 1269 C C . LEU A 1 164 ? 12.686 14.828 -23.061 1.00 70.75 164 LEU A C 1
ATOM 1271 O O . LEU A 1 164 ? 12.661 15.119 -24.260 1.00 70.75 164 LEU A O 1
ATOM 1275 N N . THR A 1 165 ? 13.757 15.090 -22.309 1.00 70.19 165 THR A N 1
ATOM 1276 C CA . THR A 1 165 ? 14.939 15.765 -22.864 1.00 70.19 165 THR A CA 1
ATOM 1277 C C . THR A 1 165 ? 15.623 14.901 -23.917 1.00 70.19 165 THR A C 1
ATOM 1279 O O . THR A 1 165 ? 15.976 15.425 -24.972 1.00 70.19 165 THR A O 1
ATOM 1282 N N . ALA A 1 166 ? 15.704 13.586 -23.702 1.00 65.81 166 ALA A N 1
ATOM 1283 C CA . ALA A 1 166 ? 16.196 12.618 -24.678 1.00 65.81 166 ALA A CA 1
ATOM 1284 C C . ALA A 1 166 ? 15.348 12.624 -25.960 1.00 65.81 166 ALA A C 1
ATOM 1286 O O . ALA A 1 166 ? 15.914 12.810 -27.035 1.00 65.81 166 ALA A O 1
ATOM 1287 N N . THR A 1 167 ? 14.005 12.548 -25.862 1.00 64.56 167 THR A N 1
ATOM 1288 C CA . THR A 1 167 ? 13.137 12.689 -27.054 1.00 64.56 167 THR A CA 1
ATOM 1289 C C . THR A 1 167 ? 13.388 14.004 -27.788 1.00 64.56 167 THR A C 1
ATOM 1291 O O . THR A 1 167 ? 13.428 14.025 -29.015 1.00 64.56 167 THR A O 1
ATOM 1294 N N . SER A 1 168 ? 13.540 15.111 -27.052 1.00 66.69 168 SER A N 1
ATOM 1295 C CA . SER A 1 168 ? 13.650 16.439 -27.657 1.00 66.69 168 SER A CA 1
ATOM 1296 C C . SER A 1 168 ? 14.991 16.663 -28.350 1.00 66.69 168 SER A C 1
ATOM 1298 O O . SER A 1 168 ? 15.007 17.140 -29.479 1.00 66.69 168 SER A O 1
ATOM 1300 N N . MET A 1 169 ? 16.108 16.284 -27.721 1.00 66.50 169 MET A N 1
ATOM 1301 C CA . MET A 1 169 ? 17.450 16.505 -28.267 1.00 66.50 169 MET A CA 1
ATOM 1302 C C . MET A 1 169 ? 17.642 15.754 -29.584 1.00 66.50 169 MET A C 1
ATOM 1304 O O . MET A 1 169 ? 18.282 16.263 -30.497 1.00 66.50 169 MET A O 1
ATOM 1308 N N . GLU A 1 170 ? 17.043 14.575 -29.721 1.00 60.38 170 GLU A N 1
ATOM 1309 C CA . GLU A 1 170 ? 17.143 13.771 -30.939 1.00 60.38 170 GLU A CA 1
ATOM 1310 C C . GLU A 1 170 ? 16.177 14.181 -32.031 1.00 60.38 170 GLU A C 1
ATOM 1312 O O . GLU A 1 170 ? 16.544 14.137 -33.204 1.00 60.38 170 GLU A O 1
ATOM 1317 N N . PHE A 1 171 ? 14.981 14.642 -31.656 1.00 58.56 171 PHE A N 1
ATOM 1318 C CA . PHE A 1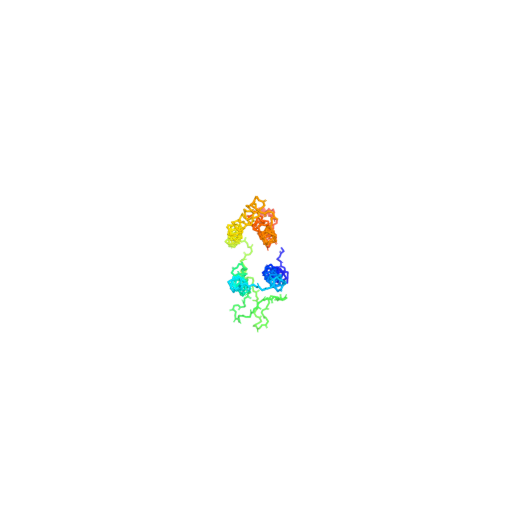 171 ? 14.061 15.254 -32.608 1.00 58.56 171 PHE A CA 1
ATOM 1319 C C . PHE A 1 171 ? 14.733 16.414 -33.362 1.00 58.56 171 PHE A C 1
ATOM 1321 O O . PHE A 1 171 ? 14.446 16.627 -34.538 1.00 58.56 171 PHE A O 1
ATOM 1328 N N . PHE A 1 172 ? 15.658 17.127 -32.706 1.00 61.59 172 PHE A N 1
ATOM 1329 C CA . PHE A 1 172 ? 16.446 18.197 -33.319 1.00 61.59 172 PHE A CA 1
ATOM 1330 C C . PHE A 1 172 ? 17.740 17.732 -33.999 1.00 61.59 172 PHE A C 1
ATOM 1332 O O . PHE A 1 172 ? 18.118 18.336 -35.001 1.00 61.59 172 PHE A O 1
ATOM 1339 N N . ASN A 1 173 ? 18.428 16.705 -33.485 1.00 55.69 173 ASN A N 1
ATOM 1340 C CA . ASN A 1 173 ? 19.756 16.337 -33.993 1.00 55.69 173 ASN A CA 1
ATOM 1341 C C . ASN A 1 173 ? 19.758 15.356 -35.169 1.00 55.69 173 ASN A C 1
ATOM 1343 O O . ASN A 1 173 ? 20.704 15.408 -35.950 1.00 55.69 173 ASN A O 1
ATOM 1347 N N . ASP A 1 174 ? 18.777 14.457 -35.322 1.00 52.94 174 ASP A N 1
ATOM 1348 C CA . ASP A 1 174 ? 18.821 13.514 -36.447 1.00 52.94 174 ASP A CA 1
ATOM 1349 C C . ASP A 1 174 ? 17.483 12.786 -36.692 1.00 52.94 174 ASP A C 1
ATOM 1351 O O . ASP A 1 174 ? 17.140 11.824 -36.006 1.00 52.94 174 ASP A O 1
ATOM 1355 N N . PHE A 1 175 ? 16.744 13.164 -37.742 1.00 49.97 175 PHE A N 1
ATOM 1356 C CA . PHE A 1 175 ? 15.581 12.388 -38.222 1.00 49.97 175 PHE A CA 1
ATOM 1357 C C . PHE A 1 175 ? 16.006 11.041 -38.859 1.00 49.97 175 PHE A C 1
ATOM 1359 O O . PHE A 1 175 ? 15.171 10.183 -39.153 1.00 49.97 175 PHE A O 1
ATOM 1366 N N . SER A 1 176 ? 17.314 10.841 -39.080 1.00 53.38 176 SER A N 1
ATOM 1367 C CA . SER A 1 176 ? 17.898 9.676 -39.758 1.00 53.38 176 SER A CA 1
ATOM 1368 C C . SER A 1 176 ? 18.093 8.456 -38.844 1.00 53.38 176 SER A C 1
ATOM 1370 O O . SER A 1 176 ? 17.971 7.311 -39.290 1.00 53.38 176 SER A O 1
ATOM 1372 N N . ARG A 1 177 ? 18.333 8.647 -37.538 1.00 55.03 177 ARG A N 1
ATOM 1373 C CA . ARG A 1 177 ? 18.545 7.534 -36.593 1.00 55.03 177 ARG A CA 1
ATOM 1374 C C . ARG A 1 177 ? 17.229 7.077 -35.964 1.00 55.03 177 ARG A C 1
ATOM 1376 O O . ARG A 1 177 ? 16.885 7.422 -34.841 1.00 55.03 177 ARG A O 1
ATOM 1383 N N . ARG A 1 178 ? 16.512 6.212 -36.688 1.00 58.28 178 ARG A N 1
ATOM 1384 C CA . ARG A 1 178 ? 15.244 5.563 -36.278 1.00 58.28 178 ARG A CA 1
ATOM 1385 C C . ARG A 1 178 ? 15.273 4.779 -34.951 1.00 58.28 178 ARG A C 1
ATOM 1387 O O . ARG A 1 178 ? 14.228 4.283 -34.539 1.00 58.28 178 ARG A O 1
ATOM 1394 N N . SER A 1 179 ? 16.416 4.618 -34.287 1.00 62.88 179 SER A N 1
ATOM 1395 C CA . SER A 1 179 ? 16.552 3.670 -33.177 1.00 62.88 179 SER A CA 1
ATOM 1396 C C . SER A 1 179 ? 16.145 4.200 -31.800 1.00 62.88 179 SER A C 1
ATOM 1398 O O . SER A 1 179 ? 15.878 3.376 -30.931 1.00 62.88 179 SER A O 1
ATOM 1400 N N . ILE A 1 180 ? 16.064 5.518 -31.570 1.00 59.78 180 ILE A N 1
ATOM 1401 C CA . ILE A 1 180 ? 15.971 6.043 -30.189 1.00 59.78 180 ILE A CA 1
ATOM 1402 C C . ILE A 1 180 ? 14.592 6.646 -29.837 1.00 59.78 180 ILE A C 1
ATOM 1404 O O . ILE A 1 180 ? 14.136 6.530 -28.695 1.00 59.78 180 ILE A O 1
ATOM 1408 N N . ILE A 1 181 ? 13.818 7.101 -30.831 1.00 61.56 181 ILE A N 1
ATOM 1409 C CA . ILE A 1 181 ? 12.405 7.512 -30.669 1.00 61.56 181 ILE A CA 1
ATOM 1410 C C . ILE A 1 181 ? 11.534 6.458 -29.935 1.00 61.56 181 ILE A C 1
ATOM 1412 O O . ILE A 1 181 ? 10.748 6.854 -29.062 1.00 61.56 181 ILE A O 1
ATOM 1416 N N . PRO A 1 182 ? 11.650 5.135 -30.202 1.00 63.75 182 PRO A N 1
ATOM 1417 C CA . PRO A 1 182 ? 10.872 4.119 -29.488 1.00 63.75 182 PRO A CA 1
ATOM 1418 C C . PRO A 1 182 ? 11.203 4.062 -27.994 1.00 63.75 182 PRO A C 1
ATOM 1420 O O . PRO A 1 182 ? 10.297 3.969 -27.168 1.00 63.75 182 PRO A O 1
ATOM 1423 N N . TRP A 1 183 ? 12.485 4.173 -27.639 1.00 59.12 183 TRP A N 1
ATOM 1424 C CA . TRP A 1 183 ? 12.963 4.111 -26.256 1.00 59.12 183 TRP A CA 1
ATOM 1425 C C . TRP A 1 183 ? 12.496 5.301 -25.430 1.00 59.12 183 TRP A C 1
ATOM 1427 O O . TRP A 1 183 ? 12.049 5.148 -24.294 1.00 59.12 183 TRP A O 1
ATOM 1437 N N . ALA A 1 184 ? 12.554 6.493 -26.008 1.00 60.81 184 ALA A N 1
ATOM 1438 C CA . ALA A 1 184 ? 12.187 7.706 -25.303 1.00 60.81 184 ALA A CA 1
ATOM 1439 C C . ALA A 1 184 ? 10.649 7.833 -25.159 1.00 60.81 184 ALA A C 1
ATOM 1441 O O . ALA A 1 184 ? 10.151 8.151 -24.077 1.00 60.81 184 ALA A O 1
ATOM 1442 N N . SER A 1 185 ? 9.879 7.423 -26.178 1.00 63.62 185 SER A N 1
ATOM 1443 C CA . SER A 1 185 ? 8.412 7.264 -26.083 1.00 63.62 185 SER A CA 1
ATOM 1444 C C . SER A 1 185 ? 8.013 6.225 -25.030 1.00 63.62 185 SER A C 1
ATOM 1446 O O . SER A 1 185 ? 7.056 6.416 -24.277 1.00 63.62 185 SER A O 1
ATOM 1448 N N . PHE A 1 186 ? 8.777 5.135 -24.942 1.00 63.12 186 PHE A N 1
ATOM 1449 C CA . PHE A 1 186 ? 8.593 4.087 -23.948 1.00 63.12 186 PHE A CA 1
ATOM 1450 C C . PHE A 1 186 ? 8.862 4.589 -22.520 1.00 63.12 186 PHE A C 1
ATOM 1452 O O . PHE A 1 186 ? 8.038 4.360 -21.636 1.00 63.12 186 PHE A O 1
ATOM 1459 N N . LEU A 1 187 ? 9.949 5.334 -22.290 1.00 64.25 187 LEU A N 1
ATOM 1460 C CA . LEU A 1 187 ? 10.257 5.937 -20.985 1.00 64.25 187 LEU A CA 1
ATOM 1461 C C . LEU A 1 187 ? 9.178 6.927 -20.532 1.00 64.25 187 LEU A C 1
ATOM 1463 O O . LEU A 1 187 ? 8.788 6.912 -19.365 1.00 64.25 187 LEU A O 1
ATOM 1467 N N . ILE A 1 188 ? 8.650 7.745 -21.447 1.00 66.94 188 ILE A N 1
ATOM 1468 C CA . ILE A 1 188 ? 7.544 8.672 -21.163 1.00 66.94 188 ILE A CA 1
ATOM 1469 C C . ILE A 1 188 ? 6.275 7.889 -20.814 1.00 66.94 188 ILE A C 1
ATOM 1471 O O . ILE A 1 188 ? 5.662 8.140 -19.773 1.00 66.94 188 ILE A O 1
ATOM 1475 N N . GLY A 1 189 ? 5.899 6.907 -21.638 1.00 63.66 189 GLY A N 1
ATOM 1476 C 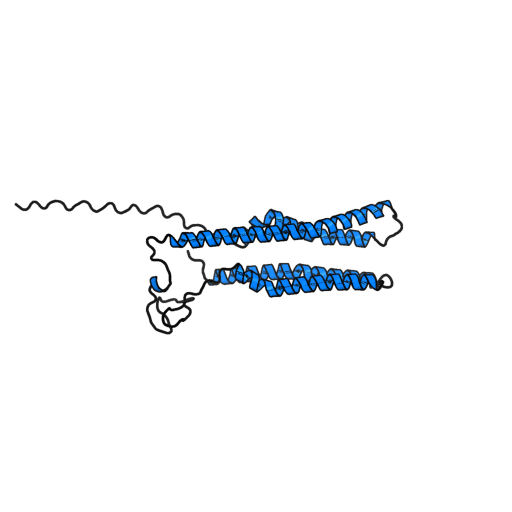CA . GLY A 1 189 ? 4.742 6.047 -21.384 1.00 63.66 189 GLY A CA 1
ATOM 1477 C C . GLY A 1 189 ? 4.858 5.274 -20.067 1.00 63.66 189 GLY A C 1
ATOM 1478 O O . GLY A 1 189 ? 3.862 5.118 -19.365 1.00 63.66 189 GLY A O 1
ATOM 1479 N N . PHE A 1 190 ? 6.071 4.863 -19.691 1.00 64.25 190 PHE A N 1
ATOM 1480 C CA . PHE A 1 190 ? 6.360 4.171 -18.438 1.00 64.25 190 PHE A CA 1
ATOM 1481 C C . PHE A 1 190 ? 6.298 5.100 -17.230 1.00 64.25 190 PHE A C 1
ATOM 1483 O O . PHE A 1 190 ? 5.641 4.777 -16.247 1.00 64.25 190 PHE A O 1
ATOM 1490 N N . ALA A 1 191 ? 6.945 6.263 -17.284 1.00 65.62 191 ALA A N 1
ATOM 1491 C CA . ALA A 1 191 ? 7.019 7.172 -16.146 1.00 65.62 191 ALA A CA 1
ATOM 1492 C C . ALA A 1 191 ? 5.680 7.877 -15.864 1.00 65.62 191 ALA A C 1
ATOM 1494 O O . ALA A 1 191 ? 5.385 8.182 -14.709 1.00 65.62 191 ALA A O 1
ATOM 1495 N N . THR A 1 192 ? 4.830 8.068 -16.879 1.00 69.56 192 THR A N 1
ATOM 1496 C CA . THR A 1 192 ? 3.514 8.723 -16.749 1.00 69.56 192 THR A CA 1
ATOM 1497 C C . THR A 1 192 ? 2.599 8.089 -15.684 1.00 69.56 192 THR A C 1
ATOM 1499 O O . THR A 1 192 ? 2.168 8.814 -14.786 1.00 69.56 192 THR A O 1
ATOM 1502 N N . PRO A 1 193 ? 2.290 6.775 -15.690 1.00 64.75 193 PRO A N 1
ATOM 1503 C CA . PRO A 1 193 ? 1.434 6.165 -14.671 1.00 64.75 193 PRO A CA 1
ATOM 1504 C C . PRO A 1 193 ? 2.036 6.231 -13.262 1.00 64.75 193 PRO A C 1
ATOM 1506 O O . PRO A 1 193 ? 1.289 6.432 -12.304 1.00 64.75 193 PRO A O 1
ATOM 1509 N N . PHE A 1 194 ? 3.363 6.128 -13.112 1.00 68.56 194 PHE A N 1
ATOM 1510 C CA . PHE A 1 194 ? 4.016 6.316 -11.809 1.00 68.56 194 PHE A CA 1
ATOM 1511 C C . PHE A 1 194 ? 3.912 7.759 -11.331 1.00 68.56 194 PHE A C 1
ATOM 1513 O O . PHE A 1 194 ? 3.651 7.984 -10.151 1.00 68.56 194 PHE A O 1
ATOM 1520 N N . LEU A 1 195 ? 4.045 8.730 -12.235 1.00 68.56 195 LEU A N 1
ATOM 1521 C CA . LEU A 1 195 ? 3.868 10.142 -11.925 1.00 68.56 195 LEU A CA 1
ATOM 1522 C C . LEU A 1 195 ? 2.424 10.426 -11.492 1.00 68.56 195 LEU A C 1
ATOM 1524 O O . LEU A 1 195 ? 2.203 11.052 -10.459 1.00 68.56 195 LEU A O 1
ATOM 1528 N N . VAL A 1 196 ? 1.436 9.904 -12.227 1.00 71.94 196 VAL A N 1
ATOM 1529 C CA . VAL A 1 196 ? 0.009 10.030 -11.886 1.00 71.94 196 VAL A CA 1
ATOM 1530 C C . VAL A 1 196 ? -0.275 9.392 -10.529 1.00 71.94 196 VAL A C 1
ATOM 1532 O O . VAL A 1 196 ? -0.902 10.021 -9.678 1.00 71.94 196 VAL A O 1
ATOM 1535 N N . LEU A 1 197 ? 0.221 8.178 -10.281 1.00 72.25 197 LEU A N 1
ATOM 1536 C CA . LEU A 1 197 ? 0.057 7.500 -8.996 1.00 72.25 197 LEU A CA 1
ATOM 1537 C C . LEU A 1 197 ? 0.727 8.280 -7.856 1.00 72.25 197 LEU A C 1
ATOM 1539 O O . LEU A 1 197 ? 0.118 8.459 -6.801 1.00 72.25 197 LEU A O 1
ATOM 1543 N N . ALA A 1 198 ? 1.943 8.787 -8.066 1.00 69.75 198 ALA A N 1
ATOM 1544 C CA . ALA A 1 198 ? 2.668 9.598 -7.093 1.00 69.75 198 ALA A CA 1
ATOM 1545 C C . ALA A 1 198 ? 1.916 10.897 -6.769 1.00 69.75 198 ALA A C 1
ATOM 1547 O O . ALA A 1 198 ? 1.748 11.224 -5.594 1.00 69.75 198 ALA A O 1
ATOM 1548 N N . ILE A 1 199 ? 1.373 11.587 -7.779 1.00 71.81 199 ILE A N 1
ATOM 1549 C CA . ILE A 1 199 ? 0.521 12.776 -7.614 1.00 71.81 199 ILE A CA 1
ATOM 1550 C C . ILE A 1 199 ? -0.744 12.417 -6.824 1.00 71.81 199 ILE A C 1
ATOM 1552 O O . ILE A 1 199 ? -1.099 13.106 -5.864 1.00 71.81 199 ILE A O 1
ATOM 1556 N N . VAL A 1 200 ? -1.414 11.313 -7.163 1.00 72.19 200 VAL A N 1
ATOM 1557 C CA . VAL A 1 200 ? -2.607 10.859 -6.435 1.00 72.19 200 VAL A CA 1
ATOM 1558 C C . VAL A 1 200 ? -2.278 10.582 -4.965 1.00 72.19 200 VAL A C 1
ATOM 1560 O O . VAL A 1 200 ? -3.000 11.040 -4.080 1.00 72.19 200 VAL A O 1
ATOM 1563 N N . LEU A 1 201 ? -1.171 9.903 -4.664 1.00 70.44 201 LEU A N 1
ATOM 1564 C CA . LEU A 1 201 ? -0.773 9.615 -3.283 1.00 70.44 201 LEU A CA 1
ATOM 1565 C C . LEU A 1 201 ? -0.337 10.877 -2.519 1.00 70.44 201 LEU A C 1
ATOM 1567 O O . LEU A 1 201 ? -0.752 11.065 -1.372 1.00 70.44 201 LEU A O 1
ATOM 1571 N N . ALA A 1 202 ? 0.430 11.772 -3.147 1.00 67.06 202 ALA A N 1
ATOM 1572 C CA . ALA A 1 202 ? 0.925 13.003 -2.526 1.00 67.06 202 ALA A CA 1
ATOM 1573 C C . ALA A 1 202 ? -0.211 13.995 -2.212 1.00 67.06 202 ALA A C 1
ATOM 1575 O O . ALA A 1 202 ? -0.314 14.512 -1.093 1.00 67.06 202 ALA A O 1
ATOM 1576 N N . PHE A 1 203 ? -1.113 14.225 -3.170 1.00 71.38 203 PHE A N 1
ATOM 1577 C CA . PHE A 1 203 ? -2.156 15.248 -3.048 1.00 71.38 203 PHE A CA 1
ATOM 1578 C C . PHE A 1 203 ? -3.470 14.697 -2.490 1.00 71.38 203 PHE A C 1
ATOM 1580 O O . PHE A 1 203 ? -4.116 15.349 -1.664 1.00 71.38 203 PHE A O 1
ATOM 1587 N N . PHE A 1 204 ? -3.845 13.468 -2.852 1.00 75.75 204 PHE A N 1
ATOM 1588 C CA . PHE A 1 204 ? -5.109 12.848 -2.441 1.00 75.75 204 PHE A CA 1
ATOM 1589 C C . PHE A 1 204 ? -4.955 11.790 -1.345 1.00 75.75 204 PHE A C 1
ATOM 1591 O O . PHE A 1 204 ? -5.959 11.197 -0.941 1.00 75.75 204 PHE A O 1
ATOM 1598 N N . GLY A 1 205 ? -3.759 11.616 -0.769 1.00 67.81 205 GLY A N 1
ATOM 1599 C CA . GLY A 1 205 ? -3.509 10.674 0.329 1.00 67.81 205 GLY A CA 1
ATOM 1600 C C . GLY A 1 205 ? -4.498 10.805 1.494 1.00 67.81 205 GLY A C 1
ATOM 1601 O O . GLY A 1 205 ? -4.935 9.804 2.051 1.00 67.81 205 GLY A O 1
ATOM 1602 N N . ALA A 1 206 ? -4.973 12.019 1.795 1.00 68.69 206 ALA A N 1
ATOM 1603 C CA . ALA A 1 206 ? -6.003 12.244 2.812 1.00 68.69 206 ALA A CA 1
ATOM 1604 C C . ALA A 1 206 ? -7.397 11.706 2.420 1.00 68.69 206 ALA A C 1
ATOM 1606 O O . ALA A 1 206 ? -8.130 11.230 3.287 1.00 68.69 206 ALA A O 1
ATOM 1607 N N . LYS A 1 207 ? -7.790 11.761 1.138 1.00 73.12 207 LYS A N 1
ATOM 1608 C CA . LYS A 1 207 ? -9.046 11.149 0.656 1.00 73.12 207 LYS A CA 1
ATOM 1609 C C . LYS A 1 207 ? -8.931 9.626 0.625 1.00 73.12 207 LYS A C 1
ATOM 1611 O O . LYS A 1 207 ? -9.854 8.951 1.072 1.00 73.12 207 LYS A O 1
ATOM 1616 N N . VAL A 1 208 ? -7.785 9.097 0.195 1.00 67.94 208 VAL A N 1
ATOM 1617 C CA . VAL A 1 208 ? -7.497 7.654 0.231 1.00 67.94 208 VAL A CA 1
ATOM 1618 C C . VAL A 1 208 ? -7.528 7.141 1.675 1.00 67.94 208 VAL A C 1
ATOM 1620 O O . VAL A 1 208 ? -8.228 6.179 1.975 1.00 67.94 208 VAL A O 1
ATOM 1623 N N . ALA A 1 209 ? -6.894 7.847 2.613 1.00 68.38 209 ALA A N 1
ATOM 1624 C CA . ALA A 1 209 ? -6.933 7.502 4.033 1.00 68.38 209 ALA A CA 1
ATOM 1625 C C . ALA A 1 209 ? -8.355 7.548 4.624 1.00 68.38 209 ALA A C 1
ATOM 1627 O O . ALA A 1 209 ? -8.669 6.761 5.512 1.00 68.38 209 ALA A O 1
ATOM 1628 N N . ARG A 1 210 ? -9.244 8.430 4.136 1.00 72.88 210 ARG A N 1
ATOM 1629 C CA . ARG A 1 210 ? -10.667 8.446 4.537 1.00 72.88 210 ARG A CA 1
ATOM 1630 C C . ARG A 1 210 ? -11.451 7.242 4.016 1.00 72.88 210 ARG A C 1
ATOM 1632 O O . ARG A 1 210 ? -12.370 6.814 4.706 1.00 72.88 210 ARG A O 1
ATOM 1639 N N . LEU A 1 211 ? -11.111 6.723 2.835 1.00 69.81 211 LEU A N 1
ATOM 1640 C CA . LEU A 1 211 ? -11.717 5.504 2.289 1.00 69.81 211 LEU A CA 1
ATOM 1641 C C . LEU A 1 211 ? -11.264 4.263 3.066 1.00 69.81 211 LEU A C 1
ATOM 1643 O O . LEU A 1 211 ? -12.071 3.382 3.345 1.00 69.81 211 LEU A O 1
ATOM 1647 N N . VAL A 1 212 ? -9.985 4.216 3.450 1.00 64.88 212 VAL A N 1
ATOM 1648 C CA . VAL A 1 212 ? -9.393 3.073 4.164 1.00 64.88 212 VAL A CA 1
ATOM 1649 C C . VAL A 1 212 ? -9.760 3.074 5.652 1.00 64.88 212 VAL A C 1
ATOM 1651 O O . VAL A 1 212 ? -10.032 2.020 6.223 1.00 64.88 212 VAL A O 1
ATOM 1654 N N . VAL A 1 213 ? -9.799 4.250 6.286 1.00 63.56 213 VAL A N 1
ATOM 1655 C CA . VAL A 1 213 ? -10.129 4.413 7.708 1.00 63.56 213 VAL A CA 1
ATOM 1656 C C . VAL A 1 213 ? -11.476 5.135 7.828 1.00 63.56 213 VAL A C 1
ATOM 1658 O O . VAL A 1 213 ? -11.513 6.375 7.800 1.00 63.56 213 VAL A O 1
ATOM 1661 N N . PRO A 1 214 ? -12.595 4.393 7.954 1.00 62.19 214 PRO A N 1
ATOM 1662 C CA . PRO A 1 214 ? -13.911 4.995 8.081 1.00 62.19 214 PRO A CA 1
ATOM 1663 C C . PRO A 1 214 ? -13.966 5.854 9.342 1.00 62.19 214 PRO A C 1
ATOM 1665 O O . PRO A 1 214 ? -13.531 5.450 10.422 1.00 62.19 214 PRO A O 1
ATOM 1668 N N . ARG A 1 215 ? -14.508 7.065 9.197 1.00 68.00 215 ARG A N 1
ATOM 1669 C CA . ARG A 1 215 ? -14.716 7.969 10.328 1.00 68.00 215 ARG A CA 1
ATOM 1670 C C . ARG A 1 215 ? -15.703 7.294 11.277 1.00 68.00 215 ARG A C 1
ATOM 1672 O O . ARG A 1 215 ? -16.840 7.033 10.885 1.00 68.00 215 ARG A O 1
ATOM 1679 N N . ILE A 1 216 ? -15.277 7.016 12.508 1.00 64.44 216 ILE A N 1
ATOM 1680 C CA . ILE A 1 216 ? -16.205 6.639 13.571 1.00 64.44 216 ILE A CA 1
ATOM 1681 C C . ILE A 1 216 ? -17.099 7.865 13.758 1.00 64.44 216 ILE A C 1
ATOM 1683 O O . ILE A 1 216 ? -16.633 8.913 14.206 1.00 64.44 216 ILE A O 1
ATOM 1687 N N . LYS A 1 217 ? -18.355 7.785 13.306 1.00 62.56 217 LYS A N 1
ATOM 1688 C CA . LYS A 1 217 ? -19.342 8.810 13.644 1.00 62.56 217 LYS A CA 1
ATOM 1689 C C . LYS A 1 217 ? -19.432 8.789 15.163 1.00 62.56 217 LYS A C 1
ATOM 1691 O O . LYS A 1 217 ? -19.733 7.731 15.720 1.00 62.56 217 LYS A O 1
ATOM 1696 N N . ARG A 1 218 ? -19.130 9.917 15.820 1.00 59.75 218 ARG A N 1
ATOM 1697 C CA . ARG A 1 218 ? -19.496 10.064 17.230 1.00 59.75 218 ARG A CA 1
ATOM 1698 C C . ARG A 1 218 ? -20.974 9.685 17.321 1.00 59.75 218 ARG A C 1
ATOM 1700 O O . ARG A 1 218 ? -21.736 10.122 16.449 1.00 59.75 218 ARG A O 1
ATOM 1707 N N . PRO A 1 219 ? -21.367 8.830 18.281 1.00 57.69 219 PRO A N 1
ATOM 1708 C CA . PRO A 1 219 ? -22.782 8.681 18.562 1.00 57.69 219 PRO A CA 1
ATOM 1709 C C . PRO A 1 219 ? -23.349 10.097 18.727 1.00 57.69 219 PRO A C 1
ATOM 1711 O O . PRO A 1 219 ? -22.645 10.939 19.298 1.00 57.69 219 PRO A O 1
ATOM 1714 N N . PRO A 1 220 ? -24.522 10.394 18.134 1.00 69.25 220 PRO A N 1
ATOM 1715 C CA . PRO A 1 220 ? -25.153 11.690 18.325 1.00 69.25 220 PRO A CA 1
ATOM 1716 C C . PRO A 1 220 ? -25.152 11.935 19.823 1.00 69.25 220 PRO A C 1
ATOM 1718 O O . PRO A 1 220 ? -25.549 11.047 20.577 1.00 69.25 220 PRO A O 1
ATOM 1721 N N . GLU A 1 221 ? -24.564 13.060 20.215 1.00 70.94 221 GLU A N 1
ATOM 1722 C CA . GLU A 1 221 ? -24.450 13.478 21.599 1.00 70.94 221 GLU A CA 1
ATOM 1723 C C . GLU A 1 221 ? -25.864 13.420 22.153 1.00 70.94 221 GLU A C 1
ATOM 1725 O O . GLU A 1 221 ? -26.729 14.200 21.752 1.00 70.94 221 GLU A O 1
ATOM 1730 N N . THR A 1 222 ? -26.152 12.358 22.910 1.00 66.88 222 THR A N 1
ATOM 1731 C CA . THR A 1 222 ? -27.473 12.150 23.477 1.00 66.88 222 THR A CA 1
ATOM 1732 C C . THR A 1 222 ? -27.688 13.363 24.339 1.00 66.88 222 THR A C 1
ATOM 1734 O O . THR A 1 222 ? -26.950 13.549 25.307 1.00 66.88 222 THR A O 1
ATOM 1737 N N . THR A 1 223 ? -28.626 14.211 23.915 1.00 74.00 223 THR A N 1
ATOM 1738 C CA . THR A 1 223 ? -29.021 15.414 24.631 1.00 74.00 223 THR A CA 1
ATOM 1739 C C . THR A 1 223 ? -29.108 15.026 26.101 1.00 74.00 223 THR A C 1
ATOM 1741 O O . THR A 1 223 ? -29.767 14.014 26.376 1.00 74.00 223 THR A O 1
ATOM 1744 N N . PRO A 1 224 ? -28.376 15.709 27.004 1.00 73.56 224 PRO A N 1
ATOM 1745 C CA . PRO A 1 224 ? -28.303 15.314 28.400 1.00 73.56 224 PRO A CA 1
ATOM 1746 C C . PRO A 1 224 ? -29.720 15.032 28.872 1.00 73.56 224 PRO A C 1
ATOM 1748 O O . PRO A 1 224 ? -30.585 15.907 28.762 1.00 73.56 224 PRO A O 1
ATOM 1751 N N . ARG A 1 225 ? -29.999 13.791 29.297 1.00 70.56 225 ARG A N 1
ATOM 1752 C CA . ARG A 1 225 ? -31.290 13.517 29.927 1.00 70.56 225 ARG A CA 1
ATOM 1753 C C . ARG A 1 225 ? -31.384 14.517 31.075 1.00 70.56 225 ARG A C 1
ATOM 1755 O O . ARG A 1 225 ? -30.427 14.571 31.853 1.00 70.56 225 ARG A O 1
ATOM 1762 N N . PRO A 1 226 ? -32.451 15.332 31.151 1.00 72.62 226 PRO A N 1
ATOM 1763 C CA . PRO A 1 226 ? -32.611 16.246 32.264 1.00 72.62 226 PRO A CA 1
ATOM 1764 C C . PRO A 1 226 ? -32.454 15.413 33.529 1.00 72.62 226 PRO A C 1
ATOM 1766 O O . PRO A 1 226 ? -33.128 14.390 33.684 1.00 72.62 226 PRO A O 1
ATOM 1769 N N . ILE A 1 227 ? -31.479 15.790 34.357 1.00 75.94 227 ILE A N 1
ATOM 1770 C CA . ILE A 1 227 ? -31.280 15.174 35.664 1.00 75.94 227 ILE A CA 1
ATOM 1771 C C . ILE A 1 227 ? -32.651 15.261 36.329 1.00 75.94 227 ILE A C 1
ATOM 1773 O O . ILE A 1 227 ? -33.188 16.374 36.375 1.00 75.94 227 ILE A O 1
ATOM 1777 N N . PRO A 1 228 ? -33.263 14.134 36.743 1.00 73.75 228 PRO A N 1
ATOM 1778 C CA . PRO A 1 228 ? -34.537 14.177 37.434 1.00 73.75 228 PRO A CA 1
ATOM 1779 C C . PRO A 1 228 ? -34.341 15.122 38.608 1.00 73.75 228 PRO A C 1
ATOM 1781 O O . PRO A 1 228 ? -33.560 14.843 39.518 1.00 73.75 228 PRO A O 1
ATOM 1784 N N . THR A 1 229 ? -34.951 16.302 38.501 1.00 76.38 229 THR A N 1
ATOM 1785 C CA . THR A 1 229 ? -34.912 17.310 39.545 1.00 76.38 229 THR A CA 1
ATOM 1786 C C . THR A 1 229 ? -35.450 16.596 40.767 1.00 76.38 229 THR A C 1
ATOM 1788 O O . THR A 1 229 ? -36.531 16.011 40.697 1.00 76.38 229 THR A O 1
ATOM 1791 N N . THR A 1 230 ? -34.611 16.518 41.798 1.00 72.56 230 THR A N 1
ATOM 1792 C CA . THR A 1 230 ? -34.882 15.886 43.089 1.00 72.56 230 THR A CA 1
ATOM 1793 C C . THR A 1 230 ? -36.361 15.961 43.410 1.00 72.56 230 THR A C 1
ATOM 1795 O O . THR A 1 230 ? -36.936 17.051 43.361 1.00 72.56 230 THR A O 1
ATOM 1798 N N . ALA A 1 231 ? -36.956 14.796 43.684 1.00 73.06 231 ALA A N 1
ATOM 1799 C CA . ALA A 1 231 ? -38.340 14.696 44.106 1.00 73.06 231 ALA A CA 1
ATOM 1800 C C . ALA A 1 231 ? -38.632 15.795 45.145 1.00 73.06 231 ALA A C 1
ATOM 1802 O O . ALA A 1 231 ? -37.782 16.025 46.016 1.00 73.06 231 ALA A O 1
ATOM 1803 N N . PRO A 1 232 ? -39.765 16.509 45.023 1.00 77.56 232 PRO A N 1
ATOM 1804 C CA . PRO A 1 232 ? -40.111 17.558 45.966 1.00 77.56 232 PRO A CA 1
ATOM 1805 C C . PRO A 1 232 ? -40.031 16.997 47.396 1.00 77.56 232 PRO A C 1
ATOM 1807 O O . PRO A 1 232 ? -40.393 15.835 47.608 1.00 77.56 232 PRO A O 1
ATOM 1810 N N . PRO A 1 233 ? -39.497 17.775 48.355 1.00 81.12 233 PRO A N 1
ATOM 1811 C CA . PRO A 1 233 ? -39.370 17.333 49.737 1.00 81.12 233 PRO A CA 1
ATOM 1812 C C . PRO A 1 233 ? -40.733 16.851 50.256 1.00 81.12 233 PRO A C 1
ATOM 1814 O O . PRO A 1 233 ? -41.752 17.439 49.884 1.00 81.12 233 PRO A O 1
ATOM 1817 N N . PRO A 1 234 ? -40.770 15.779 51.071 1.00 79.19 234 PRO A N 1
ATOM 1818 C CA . PRO A 1 234 ? -42.021 15.240 51.587 1.00 79.19 234 PRO A CA 1
ATOM 1819 C C . PRO A 1 234 ? -42.793 16.340 52.320 1.00 79.19 234 PRO A C 1
ATOM 1821 O O . PRO A 1 234 ? -42.221 17.052 53.149 1.00 79.19 234 PRO A O 1
ATOM 1824 N N . GLU A 1 235 ? -44.076 16.492 51.981 1.00 77.19 235 GLU A N 1
ATOM 1825 C CA . GLU A 1 235 ? -44.977 17.396 52.692 1.00 77.19 235 GLU A CA 1
ATOM 1826 C C . GLU A 1 235 ? -44.961 17.050 54.189 1.00 77.19 235 GLU A C 1
ATOM 1828 O O . GLU A 1 235 ? -45.057 15.869 54.542 1.00 77.19 235 GLU A O 1
ATOM 1833 N N . PRO A 1 236 ? -44.820 18.045 55.083 1.00 76.19 236 PRO A N 1
ATOM 1834 C CA . PRO A 1 236 ? -44.905 17.807 56.511 1.00 76.19 236 PRO A CA 1
ATOM 1835 C C . PRO A 1 236 ? -46.313 17.308 56.838 1.00 76.19 236 PRO A C 1
ATOM 1837 O O . PRO A 1 236 ? -47.291 18.049 56.738 1.00 76.19 236 PRO A O 1
ATOM 1840 N N . THR A 1 237 ? -46.416 16.041 57.229 1.00 74.31 237 THR A N 1
ATOM 1841 C CA . THR A 1 237 ? -47.626 15.477 57.821 1.00 74.31 237 THR A CA 1
ATOM 1842 C C . THR A 1 237 ? -47.914 16.222 59.118 1.00 74.31 237 THR A C 1
ATOM 1844 O O . THR A 1 237 ? -47.211 16.054 60.114 1.00 74.31 237 THR A O 1
ATOM 1847 N N . ALA A 1 238 ? -48.928 17.082 59.082 1.00 69.31 238 ALA A N 1
ATOM 1848 C CA . ALA A 1 238 ? -49.516 17.686 60.262 1.00 69.31 238 ALA A CA 1
ATOM 1849 C C . ALA A 1 238 ? -50.317 16.608 61.008 1.00 69.31 238 ALA A C 1
ATOM 1851 O O . ALA A 1 238 ? -51.485 16.375 60.701 1.00 69.31 238 ALA A O 1
ATOM 1852 N N . GLU A 1 239 ? -49.675 15.922 61.951 1.00 64.50 239 GLU A N 1
ATOM 1853 C CA . GLU A 1 239 ? -50.390 15.196 63.001 1.00 64.50 239 GLU A CA 1
ATOM 1854 C C . GLU A 1 239 ? -50.717 16.174 64.134 1.00 64.50 239 GLU A C 1
ATOM 1856 O O . GLU A 1 239 ? -49.842 16.873 64.655 1.00 64.50 239 GLU A O 1
ATOM 1861 N N . ALA A 1 240 ? -52.016 16.246 64.421 1.00 62.59 240 ALA A N 1
ATOM 1862 C CA . ALA A 1 240 ? -52.653 16.961 65.517 1.00 62.59 240 ALA A CA 1
ATOM 1863 C C . ALA A 1 240 ? -52.919 16.007 66.687 1.00 62.59 240 ALA A C 1
ATOM 1865 O O . ALA A 1 240 ? -53.121 14.799 66.418 1.00 62.59 240 ALA A O 1
#

Sequence (240 aa):
MIPNASDLARRRQVIITVFRMIAVAPVLLMLFITAMIVGQSLQWGGMDKEAWIGVGVVNGLGLTAFSILFFFLPAIAGVFLPRRRTPSCPFCDYQLEGLAEPRCPECGNPLTPEFMGLPPAHDSPALEPLAVTIERRRSLFTSVIRLIGWLALLLAFPLFLWGLTATSMEFFNDFSRRSIIPWASFLIGFATPFLVLAIVLAFFGAKVARLVVPRIKRPPETTPRPIPTTAPPPEPTAEA

Radius of gyration: 30.39 Å; chains: 1; bounding box: 79×42×105 Å